Protein 3QVO (pdb70)

Radius of gyration: 16.12 Å; Cα contacts (8 Å, |Δi|>4): 373; chains: 1; bounding box: 49×33×38 Å

Structure (mmCIF, N/CA/C/O backbone):
data_3QVO
#
_entry.id   3QVO
#
_cell.length_a   73.524
_cell.length_b   73.524
_cell.length_c   130.246
_cell.angle_alpha   90.00
_cell.angle_beta   90.00
_cell.angle_gamma   90.00
#
_symmetry.space_group_name_H-M   'P 41 2 2'
#
loop_
_entity.id
_entity.type
_entity.pdbx_description
1 polymer 'NmrA family protein'
2 non-polymer '5-MERCAPTO-2-NITRO-BENZOIC ACID'
3 water water
#
loop_
_atom_site.group_PDB
_atom_site.id
_atom_site.type_symbol
_atom_site.label_atom_id
_atom_site.label_alt_id
_atom_site.label_comp_id
_atom_site.label_asym_id
_atom_site.label_entity_id
_atom_site.label_seq_id
_atom_site.pdbx_PDB_ins_code
_atom_site.Cartn_x
_atom_site.Cartn_y
_atom_site.Cartn_z
_atom_site.occupancy
_atom_site.B_iso_or_equiv
_atom_site.auth_seq_id
_atom_site.auth_comp_id
_atom_site.auth_asym_id
_atom_site.auth_atom_id
_atom_site.pdbx_PDB_model_num
ATOM 1 N N . HIS A 1 22 ? -1.015 16.829 23.241 1.00 80.05 0 HIS A N 1
ATOM 2 C CA . HIS A 1 22 ? -1.047 15.538 22.565 1.00 77.71 0 HIS A CA 1
ATOM 3 C C . HIS A 1 22 ? 0.220 14.746 22.933 1.00 75.22 0 HIS A C 1
ATOM 4 O O . HIS A 1 22 ? 1.294 15.313 23.148 1.00 75.54 0 HIS A O 1
ATOM 14 N N . LYS A 1 24 ? 3.167 12.735 21.401 1.00 63.47 2 LYS A N 1
ATOM 15 C CA . LYS A 1 24 ? 3.922 12.920 20.221 1.00 61.23 2 LYS A CA 1
ATOM 16 C C . LYS A 1 24 ? 4.324 11.523 19.757 1.00 58.62 2 LYS A C 1
ATOM 17 O O . LYS A 1 24 ? 5.021 10.811 20.504 1.00 58.12 2 LYS A O 1
ATOM 23 N N . ASN A 1 25 ? 3.875 11.129 18.550 1.00 55.36 3 ASN A N 1
ATOM 24 C CA . ASN A 1 25 ? 4.063 9.776 18.037 1.00 53.63 3 ASN A CA 1
ATOM 25 C C . ASN A 1 25 ? 5.242 9.737 17.084 1.00 52.33 3 ASN A C 1
ATOM 26 O O . ASN A 1 25 ? 5.176 10.319 16.010 1.00 52.19 3 ASN A O 1
ATOM 31 N N . VAL A 1 26 ? 6.313 9.057 17.474 1.00 51.64 4 VAL A N 1
ATOM 32 C CA . VAL A 1 26 ? 7.516 8.987 16.697 1.00 50.71 4 VAL A CA 1
ATOM 33 C C . VAL A 1 26 ? 7.698 7.567 16.170 1.00 51.52 4 VAL A C 1
ATOM 34 O O . VAL A 1 26 ? 7.608 6.608 16.951 1.00 52.79 4 VAL A O 1
ATOM 38 N N . LEU A 1 27 ? 7.886 7.428 14.846 1.00 50.29 5 LEU A N 1
ATOM 39 C CA . LEU A 1 27 ? 8.147 6.123 14.233 1.00 50.63 5 LEU A CA 1
ATOM 40 C C . LEU A 1 27 ? 9.613 6.020 13.879 1.00 51.45 5 LEU A C 1
ATOM 41 O O . LEU A 1 27 ? 10.126 6.872 13.162 1.00 52.56 5 LEU A O 1
ATOM 46 N N . ILE A 1 28 ? 10.287 5.002 14.413 1.00 51.81 6 ILE A N 1
ATOM 47 C CA . ILE A 1 28 ? 11.687 4.800 14.180 1.00 51.53 6 ILE A CA 1
ATOM 48 C C . ILE A 1 28 ? 11.800 3.625 13.219 1.00 52.73 6 ILE A C 1
ATOM 49 O O . ILE A 1 28 ? 11.506 2.471 13.589 1.00 52.88 6 ILE A O 1
ATOM 54 N N . LEU A 1 29 ? 12.194 3.919 11.970 1.00 52.24 7 LEU A 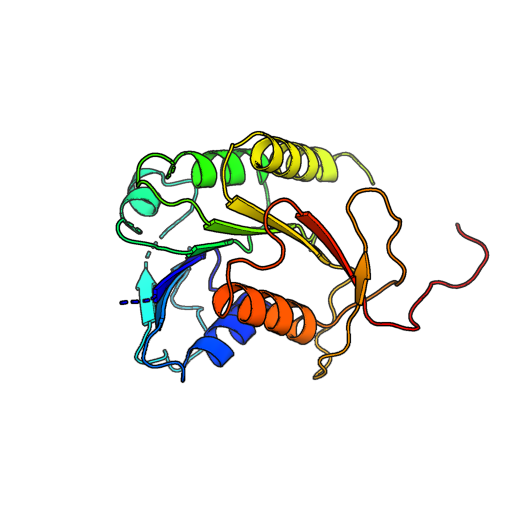N 1
ATOM 55 C CA . LEU A 1 29 ? 12.397 2.878 10.967 1.00 53.10 7 LEU A CA 1
ATOM 56 C C . LEU A 1 29 ? 13.821 2.412 10.999 1.00 54.53 7 LEU A C 1
ATOM 57 O O . LEU A 1 29 ? 14.700 3.222 10.985 1.00 56.32 7 LEU A O 1
ATOM 62 N N . GLY A 1 30 ? 14.068 1.116 11.050 1.00 56.36 8 GLY A N 1
ATOM 63 C CA . GLY A 1 30 ? 15.453 0.615 11.234 1.00 58.04 8 GLY A CA 1
ATOM 64 C C . GLY A 1 30 ? 15.861 0.685 12.699 1.00 59.46 8 GLY A C 1
ATOM 65 O O . GLY A 1 30 ? 16.981 1.076 13.055 1.00 60.51 8 GLY A O 1
ATOM 66 N N . ALA A 1 31 ? 14.943 0.302 13.573 1.00 59.52 9 ALA A N 1
ATOM 67 C CA . ALA A 1 31 ? 15.106 0.594 15.007 1.00 60.06 9 ALA A CA 1
ATOM 68 C C . ALA A 1 31 ? 16.184 -0.268 15.643 1.00 62.11 9 ALA A C 1
ATOM 69 O O . ALA A 1 31 ? 16.607 0.019 16.728 1.00 63.83 9 ALA A O 1
ATOM 71 N N . GLY A 1 32 ? 16.636 -1.326 14.982 1.00 63.87 10 GLY A N 1
ATOM 72 C CA . GLY A 1 32 ? 17.803 -2.082 15.490 1.00 65.83 10 GLY A CA 1
ATOM 73 C C . GLY A 1 32 ? 19.170 -1.486 15.162 1.00 65.92 10 GLY A C 1
ATOM 74 O O . GLY A 1 32 ? 20.185 -2.053 15.482 1.00 66.91 10 GLY A O 1
ATOM 75 N N . GLY A 1 33 ? 19.191 -0.340 14.505 1.00 64.69 11 GLY A N 1
ATOM 76 C CA . GLY A 1 33 ? 20.446 0.329 14.168 1.00 65.59 11 GLY A CA 1
ATOM 77 C C . GLY A 1 33 ? 21.127 0.980 15.359 1.00 66.57 11 GLY A C 1
ATOM 78 O O . GLY A 1 33 ? 20.488 1.336 16.354 1.00 65.54 11 GLY A O 1
ATOM 79 N N . GLN A 1 34 ? 22.432 1.180 15.230 1.00 68.19 12 GLN A N 1
ATOM 80 C CA . GLN A 1 34 ? 23.251 1.635 16.335 1.00 69.48 12 GLN A CA 1
ATOM 81 C C . GLN A 1 34 ? 23.036 3.102 16.704 1.00 66.92 12 GLN A C 1
ATOM 82 O O . GLN A 1 34 ? 23.158 3.454 17.877 1.00 68.73 12 GLN A O 1
ATOM 88 N N . ILE A 1 35 ? 22.769 3.974 15.744 1.00 63.46 13 ILE A N 1
ATOM 89 C CA . ILE A 1 35 ? 22.348 5.333 16.095 1.00 61.88 13 ILE A CA 1
ATOM 90 C C . ILE A 1 35 ? 20.953 5.294 16.706 1.00 60.64 13 ILE A C 1
ATOM 91 O O . ILE A 1 35 ? 20.664 6.003 17.703 1.00 61.64 13 ILE A O 1
ATOM 96 N N . ALA A 1 36 ? 20.103 4.452 16.145 1.00 58.49 14 ALA A N 1
ATOM 97 C CA . ALA A 1 36 ? 18.748 4.317 16.630 1.00 58.06 14 ALA A CA 1
ATOM 98 C C . ALA A 1 36 ? 18.700 3.998 18.152 1.00 59.80 14 ALA A C 1
ATOM 99 O O . ALA A 1 36 ? 17.845 4.530 18.861 1.00 59.13 14 ALA A O 1
ATOM 101 N N . ARG A 1 37 ? 19.628 3.166 18.637 1.00 62.41 15 ARG A N 1
ATOM 102 C CA . ARG A 1 37 ? 19.617 2.677 20.014 1.00 64.68 15 ARG A CA 1
ATOM 103 C C . ARG A 1 37 ? 19.801 3.780 21.036 1.00 65.66 15 ARG A C 1
ATOM 104 O O . ARG A 1 37 ? 19.226 3.727 22.130 1.00 66.30 15 ARG A O 1
ATOM 106 N N . HIS A 1 38 ? 20.594 4.779 20.667 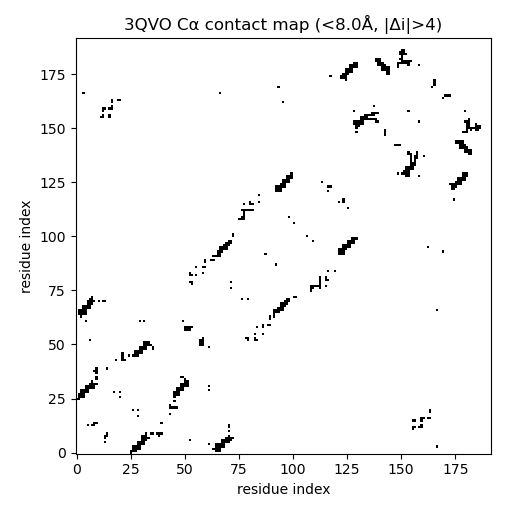1.00 65.36 16 HIS A N 1
ATOM 107 C CA . HIS A 1 38 ? 20.823 5.932 21.510 1.00 65.55 16 HIS A CA 1
ATOM 108 C C . HIS A 1 38 ? 19.563 6.804 21.487 1.00 62.70 16 HIS A C 1
ATOM 109 O O . HIS A 1 38 ? 19.165 7.335 22.502 1.00 64.65 16 HIS A O 1
ATOM 116 N N . VAL A 1 39 ? 18.948 6.962 20.335 1.00 59.48 17 VAL A N 1
ATOM 117 C CA . VAL A 1 39 ? 17.753 7.781 20.237 1.00 58.21 17 VAL A CA 1
ATOM 118 C C . VAL A 1 39 ? 16.655 7.164 21.082 1.00 58.82 17 VAL A C 1
ATOM 119 O O . VAL A 1 39 ? 16.008 7.852 21.890 1.00 58.94 17 VAL A O 1
ATOM 123 N N . ILE A 1 40 ? 16.489 5.856 20.929 1.00 58.79 18 ILE A N 1
ATOM 124 C CA . ILE A 1 40 ? 15.449 5.132 21.661 1.00 59.82 18 ILE A CA 1
ATOM 125 C C . ILE A 1 40 ? 15.623 5.352 23.161 1.00 63.11 18 ILE A C 1
ATOM 126 O O . ILE A 1 40 ? 14.661 5.597 23.877 1.00 63.56 18 ILE A O 1
ATOM 131 N N . ASN A 1 41 ? 16.866 5.261 23.619 1.00 66.06 19 ASN A N 1
ATOM 132 C CA . ASN A 1 41 ? 17.242 5.482 25.001 1.00 69.13 19 ASN A CA 1
ATOM 133 C C . ASN A 1 41 ? 16.987 6.888 25.527 1.00 69.22 19 ASN A C 1
ATOM 134 O O . ASN A 1 41 ? 16.591 7.082 26.682 1.00 71.58 19 ASN A O 1
ATOM 139 N N . GLN A 1 42 ? 17.296 7.886 24.723 1.00 67.54 20 GLN A N 1
ATOM 140 C CA . GLN A 1 42 ? 16.969 9.237 25.112 1.00 68.28 20 GLN A CA 1
ATOM 141 C C . GLN A 1 42 ? 15.470 9.462 25.091 1.00 66.81 20 GLN A C 1
ATOM 142 O O . GLN A 1 42 ? 14.965 10.275 25.858 1.00 69.62 20 GLN A O 1
ATOM 148 N N . LEU A 1 43 ? 14.748 8.756 24.223 1.00 63.93 21 LEU A N 1
ATOM 149 C CA . LEU A 1 43 ? 13.297 8.901 24.186 1.00 62.87 21 LEU A CA 1
ATOM 150 C C . LEU A 1 43 ? 12.591 8.148 25.332 1.00 65.17 21 LEU A C 1
ATOM 151 O O . LEU A 1 43 ? 11.416 8.388 25.614 1.00 64.71 21 LEU A O 1
ATOM 156 N N . ALA A 1 44 ? 13.311 7.265 26.015 1.00 67.95 22 ALA A N 1
ATOM 157 C CA . ALA A 1 44 ? 12.672 6.305 26.930 1.00 70.50 22 ALA A CA 1
ATOM 158 C C . ALA A 1 44 ? 12.058 6.947 28.181 1.00 74.03 22 ALA A C 1
ATOM 159 O O . ALA A 1 44 ? 11.142 6.399 28.794 1.00 74.30 22 ALA A O 1
ATOM 161 N N . ASP A 1 45 ? 12.575 8.089 28.588 1.00 77.08 23 ASP A N 1
ATOM 162 C CA . ASP A 1 45 ? 12.054 8.707 29.795 1.00 81.22 23 ASP A CA 1
ATOM 163 C C . ASP A 1 45 ? 11.197 9.931 29.462 1.00 80.79 23 ASP A C 1
ATOM 164 O O . ASP A 1 45 ? 10.793 10.635 30.362 1.00 84.67 23 ASP A O 1
ATOM 169 N N . LYS A 1 46 ? 10.909 10.170 28.183 1.00 78.28 24 LYS A N 1
ATOM 170 C CA . LYS A 1 46 ? 9.984 11.223 27.788 1.00 77.60 24 LYS A CA 1
ATOM 171 C C . LYS A 1 46 ? 8.595 10.568 27.813 1.00 75.71 24 LYS A C 1
ATOM 172 O O . LYS A 1 46 ? 8.254 9.825 26.931 1.00 73.08 24 LYS A O 1
ATOM 178 N N . GLN A 1 47 ? 7.800 10.849 28.834 1.00 77.19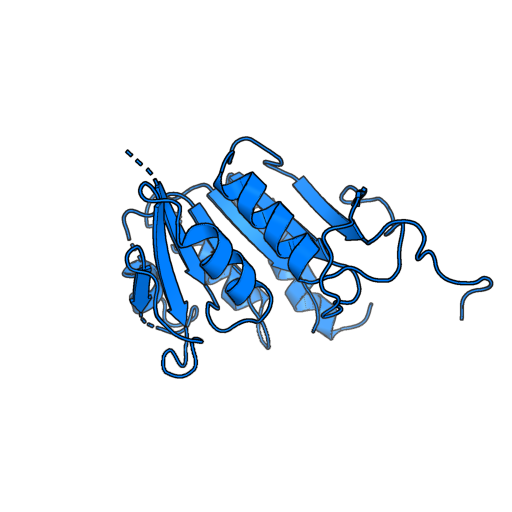 25 GLN A N 1
ATOM 179 C CA . GLN A 1 47 ? 6.520 10.140 29.065 1.00 77.08 25 GLN A CA 1
ATOM 180 C C . GLN A 1 47 ? 5.378 10.675 28.154 1.00 75.03 25 GLN A C 1
ATOM 181 O O . GLN A 1 47 ? 4.289 10.105 28.103 1.00 75.17 25 GLN A O 1
ATOM 187 N N . THR A 1 48 ? 5.629 11.738 27.398 1.00 73.20 26 THR A N 1
ATOM 188 C CA . THR A 1 48 ? 4.653 12.243 26.420 1.00 70.94 26 THR A CA 1
ATOM 189 C C . THR A 1 48 ? 5.015 11.927 24.935 1.00 67.06 26 THR A C 1
ATOM 190 O O . THR A 1 48 ? 4.405 12.433 24.005 1.00 66.58 26 THR A O 1
ATOM 194 N N . ILE A 1 49 ? 6.036 11.107 24.733 1.00 64.13 27 ILE A N 1
ATOM 195 C CA . ILE A 1 49 ? 6.333 10.537 23.449 1.00 60.33 27 ILE A CA 1
ATOM 196 C C . ILE A 1 49 ? 5.865 9.096 23.465 1.00 58.70 27 ILE A C 1
ATOM 197 O O . ILE A 1 49 ? 6.027 8.397 24.460 1.00 59.82 27 ILE A O 1
ATOM 202 N N . LYS A 1 50 ? 5.313 8.644 22.370 1.00 56.47 28 LYS A N 1
ATOM 203 C CA . LYS A 1 50 ? 5.160 7.222 22.157 1.00 56.91 28 LYS A CA 1
ATOM 204 C C . LYS A 1 50 ? 6.050 6.873 20.972 1.00 55.43 28 LYS A C 1
ATOM 205 O O . LYS A 1 50 ? 5.861 7.440 19.881 1.00 54.74 28 LYS A O 1
ATOM 211 N N . GLN A 1 51 ? 7.002 5.955 21.161 1.00 54.46 29 GLN A N 1
ATOM 212 C CA . GLN A 1 51 ? 7.915 5.609 20.052 1.00 52.84 29 GLN A CA 1
ATOM 213 C C . GLN A 1 51 ? 7.614 4.229 19.504 1.00 52.01 29 GLN A C 1
ATOM 214 O O . GLN A 1 51 ? 7.534 3.267 20.240 1.00 53.03 29 GLN A O 1
ATOM 220 N N . THR A 1 52 ? 7.390 4.153 18.205 1.00 50.83 30 THR A N 1
ATOM 221 C CA . THR A 1 52 ? 7.105 2.906 17.558 1.00 50.51 30 THR A CA 1
ATOM 222 C C . THR A 1 52 ? 8.377 2.461 16.884 1.00 50.78 30 THR A C 1
ATOM 223 O O . THR A 1 52 ? 8.943 3.195 16.095 1.00 50.78 30 THR A O 1
ATOM 227 N N . LEU A 1 53 ? 8.824 1.255 17.201 1.00 52.44 31 LEU A N 1
ATOM 228 C CA . LEU A 1 53 ? 10.139 0.775 16.796 1.00 52.58 31 LEU A CA 1
ATOM 229 C C . LEU A 1 53 ? 9.932 -0.333 15.780 1.00 53.24 31 LEU A C 1
ATOM 230 O O . LEU A 1 53 ? 9.547 -1.456 16.118 1.00 53.97 31 LEU A O 1
ATOM 235 N N . PHE A 1 54 ? 10.184 0.013 14.521 1.00 52.46 32 PHE A N 1
ATOM 236 C CA . PHE A 1 54 ? 9.919 -0.824 13.378 1.00 52.30 32 PHE A CA 1
ATOM 237 C C . PHE A 1 54 ? 11.240 -1.423 12.934 1.00 53.52 32 PHE A C 1
ATOM 238 O O . PHE A 1 54 ? 12.145 -0.692 12.570 1.00 52.12 32 PHE A O 1
ATOM 246 N N . ALA A 1 55 ? 11.333 -2.756 12.969 1.00 54.60 33 ALA A N 1
ATOM 247 C CA . ALA A 1 55 ? 12.519 -3.435 12.552 1.00 57.15 33 ALA A CA 1
ATOM 248 C C . ALA A 1 55 ? 12.246 -4.817 11.969 1.00 59.50 33 ALA A C 1
ATOM 249 O O . ALA A 1 55 ? 11.280 -5.483 12.312 1.00 58.88 33 ALA A O 1
ATOM 251 N N . ARG A 1 56 ? 13.173 -5.240 11.122 1.00 62.23 34 ARG A N 1
ATOM 252 C CA . ARG A 1 56 ? 13.113 -6.475 10.414 1.00 65.68 34 ARG A CA 1
ATOM 253 C C . ARG A 1 56 ? 13.225 -7.618 11.382 1.00 68.19 34 ARG A C 1
ATOM 254 O O . ARG A 1 56 ? 12.471 -8.585 11.310 1.00 68.38 34 ARG A O 1
ATOM 262 N N . GLN A 1 57 ? 14.212 -7.517 12.271 1.00 69.73 35 GLN A N 1
ATOM 263 C CA . GLN A 1 57 ? 14.431 -8.531 13.278 1.00 73.56 35 GLN A CA 1
ATOM 264 C C . GLN A 1 57 ? 14.356 -7.842 14.635 1.00 73.31 35 GLN A C 1
ATOM 265 O O . GLN A 1 57 ? 15.358 -7.324 15.142 1.00 73.50 35 GLN A O 1
ATOM 271 N N . PRO A 1 58 ? 13.139 -7.784 15.200 1.00 73.25 36 PRO A N 1
ATOM 272 C CA . PRO A 1 58 ? 12.938 -7.041 16.436 1.00 72.63 36 PRO A CA 1
ATOM 273 C C . PRO A 1 58 ? 13.520 -7.723 17.625 1.00 75.41 36 PRO A C 1
ATOM 274 O O . PRO A 1 58 ? 13.844 -7.056 18.574 1.00 75.02 36 PRO A O 1
ATOM 278 N N . ALA A 1 59 ? 13.678 -9.039 17.566 1.00 79.75 37 ALA A N 1
ATOM 279 C CA . ALA A 1 59 ? 14.287 -9.776 18.667 1.00 83.74 37 ALA A CA 1
ATOM 280 C C . ALA A 1 59 ? 15.762 -9.434 18.853 1.00 86.10 37 ALA A C 1
ATOM 281 O O . ALA A 1 59 ? 16.395 -9.949 19.759 1.00 88.87 37 ALA A O 1
ATOM 283 N N . LYS A 1 60 ? 16.299 -8.568 18.006 1.00 86.04 38 LYS A N 1
ATOM 284 C CA . LYS A 1 60 ? 17.638 -8.038 18.177 1.00 88.93 38 LYS A CA 1
ATOM 285 C C . LYS A 1 60 ? 17.552 -6.532 18.390 1.00 87.36 38 LYS A C 1
ATOM 286 O O . LYS A 1 60 ? 18.472 -5.800 18.043 1.00 87.81 38 LYS A O 1
ATOM 292 N N . ILE A 1 61 ? 16.433 -6.065 18.943 1.00 86.56 39 ILE A N 1
ATOM 293 C CA . ILE A 1 61 ? 16.385 -4.736 19.558 1.00 85.20 39 ILE A CA 1
ATOM 294 C C . ILE A 1 61 ? 16.845 -4.877 21.015 1.00 88.96 39 ILE A C 1
ATOM 295 O O . ILE A 1 61 ? 16.231 -5.634 21.799 1.00 89.84 39 ILE A O 1
ATOM 300 N N . HIS A 1 62 ? 17.929 -4.149 21.339 1.00 91.18 40 HIS A N 1
ATOM 301 C CA . HIS A 1 62 ? 18.558 -4.123 22.689 1.00 95.06 40 HIS A CA 1
ATOM 302 C C . HIS A 1 62 ? 17.540 -3.830 23.772 1.00 94.67 40 HIS A C 1
ATOM 303 O O . HIS A 1 62 ? 16.698 -2.952 23.609 1.00 92.38 40 HIS A O 1
ATOM 310 N N . LYS A 1 63 ? 17.693 -4.519 24.894 1.00 97.68 41 LYS A N 1
ATOM 311 C CA . LYS A 1 63 ? 16.765 -4.455 26.025 1.00 98.51 41 LYS A CA 1
ATOM 312 C C . LYS A 1 63 ? 17.151 -3.382 27.118 1.00 98.44 41 LYS A C 1
ATOM 313 O O . LYS A 1 63 ? 18.116 -2.602 26.917 1.00 97.56 41 LYS A O 1
ATOM 319 N N . PRO A 1 64 ? 16.324 -3.271 28.211 1.00 97.92 42 PRO A N 1
ATOM 320 C CA . PRO A 1 64 ? 14.890 -3.644 28.191 1.00 95.60 42 PRO A CA 1
ATOM 321 C C . PRO A 1 64 ? 14.154 -2.654 27.315 1.00 90.54 42 PRO A C 1
ATOM 322 O O . PRO A 1 64 ? 14.742 -1.693 26.772 1.00 89.04 42 PRO A O 1
ATOM 326 N N . TYR A 1 65 ? 12.880 -2.916 27.128 1.00 87.03 43 TYR A N 1
ATOM 327 C CA . TYR A 1 65 ? 12.157 -2.221 26.102 1.00 81.79 43 TYR A CA 1
ATOM 328 C C . TYR A 1 65 ? 11.466 -1.123 26.852 1.00 78.62 43 TYR A C 1
ATOM 329 O O . TYR A 1 65 ? 10.714 -1.409 27.773 1.00 80.37 43 TYR A O 1
ATOM 338 N N . PRO A 1 66 ? 11.715 0.126 26.476 1.00 73.29 44 PRO A N 1
ATOM 339 C CA . PRO A 1 66 ? 11.076 1.226 27.174 1.00 71.54 44 PRO A CA 1
ATOM 340 C C . PRO A 1 66 ? 9.570 1.112 27.207 1.00 69.69 44 PRO A C 1
ATOM 341 O O . PRO A 1 66 ? 8.976 0.566 26.289 1.00 67.21 44 PRO A O 1
ATOM 345 N N . THR A 1 67 ? 8.957 1.668 28.250 1.00 70.27 45 THR A N 1
ATOM 346 C CA . THR A 1 67 ? 7.522 1.496 28.465 1.00 69.46 45 THR A CA 1
ATOM 347 C C . THR A 1 67 ? 6.717 2.322 27.497 1.00 66.32 45 THR A C 1
ATOM 348 O O . THR A 1 67 ? 5.557 2.019 27.243 1.00 66.38 45 THR A O 1
ATOM 352 N N . ASN A 1 68 ? 7.336 3.351 26.916 1.00 64.28 46 ASN A N 1
ATOM 353 C CA . ASN A 1 68 ? 6.678 4.173 25.925 1.00 61.35 46 ASN A CA 1
ATOM 354 C C . ASN A 1 68 ? 6.909 3.668 24.469 1.00 59.35 46 ASN A C 1
ATOM 355 O O . ASN A 1 68 ? 6.722 4.429 23.525 1.00 56.91 46 ASN A O 1
ATOM 360 N N . SER A 1 69 ? 7.240 2.383 24.293 1.00 60.14 47 SER A N 1
ATOM 361 C CA . SER A 1 69 ? 7.570 1.838 22.962 1.00 58.57 47 SER A CA 1
ATOM 362 C C . SER A 1 69 ? 6.594 0.806 22.513 1.00 58.93 47 SER A C 1
ATOM 363 O O . SER A 1 69 ? 5.926 0.172 23.303 1.00 59.79 47 SER A O 1
ATOM 366 N N . GLN A 1 70 ? 6.493 0.687 21.190 1.00 57.81 48 GLN A N 1
ATOM 367 C CA . GLN A 1 70 ? 5.767 -0.371 20.576 1.00 57.81 48 GLN A CA 1
ATOM 368 C C . GLN A 1 70 ? 6.733 -0.915 19.535 1.00 56.91 48 GLN A C 1
ATOM 369 O O . GLN A 1 70 ? 7.317 -0.158 18.749 1.00 55.85 48 GLN A O 1
ATOM 375 N N . ILE A 1 71 ? 6.914 -2.220 19.559 1.00 57.13 49 ILE A N 1
ATOM 376 C CA . ILE A 1 71 ? 7.875 -2.861 18.698 1.00 56.91 49 ILE A CA 1
ATOM 377 C C . ILE A 1 71 ? 7.137 -3.674 17.666 1.00 55.46 49 ILE A C 1
ATOM 378 O O . ILE A 1 71 ? 6.396 -4.611 17.993 1.00 55.66 49 ILE A O 1
ATOM 383 N N . ILE A 1 72 ? 7.329 -3.248 16.433 1.00 53.50 50 ILE A N 1
ATOM 384 C CA . ILE A 1 72 ? 6.683 -3.801 15.261 1.00 53.44 50 ILE A CA 1
ATOM 385 C C . ILE A 1 72 ? 7.683 -4.470 14.302 1.00 54.41 50 ILE A C 1
ATOM 386 O O . ILE A 1 72 ? 8.731 -3.891 13.959 1.00 52.80 50 ILE A O 1
ATOM 399 N N . GLY A 1 74 ? 8.701 -5.494 10.816 1.00 58.59 52 GLY A N 1
ATOM 400 C CA . GLY A 1 74 ? 8.451 -5.122 9.432 1.00 58.77 52 GLY A CA 1
ATOM 401 C C . GLY A 1 74 ? 9.647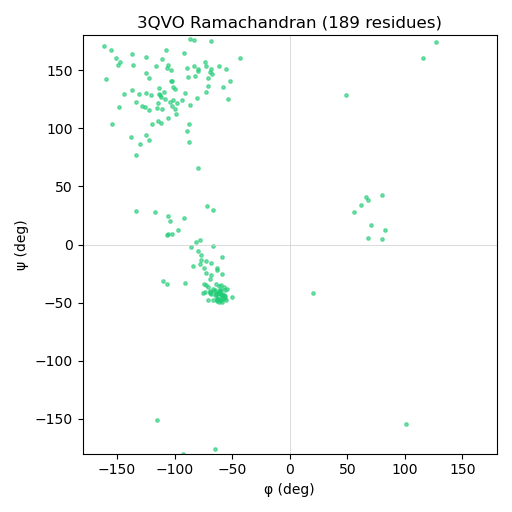 -4.576 8.647 1.00 59.03 52 GLY A C 1
ATOM 402 O O . GLY A 1 74 ? 10.630 -4.069 9.181 1.00 58.17 52 GLY A O 1
ATOM 403 N N . ASP A 1 75 ? 9.472 -4.639 7.345 1.00 59.98 53 ASP A N 1
ATOM 404 C CA . ASP A 1 75 ? 10.450 -4.270 6.362 1.00 60.73 53 ASP A CA 1
ATOM 405 C C . ASP A 1 75 ? 9.853 -3.053 5.694 1.00 58.45 53 ASP A C 1
ATOM 406 O O . ASP A 1 75 ? 8.670 -3.085 5.365 1.00 57.72 53 ASP A O 1
ATOM 411 N N . VAL A 1 76 ? 10.628 -1.988 5.480 1.00 57.30 54 VAL A N 1
ATOM 412 C CA . VAL A 1 76 ? 10.077 -0.803 4.778 1.00 56.54 54 VAL A CA 1
ATOM 413 C C . VAL A 1 76 ? 9.634 -1.064 3.327 1.00 57.10 54 VAL A C 1
ATOM 414 O O . VAL A 1 76 ? 8.791 -0.345 2.806 1.00 56.00 54 VAL A O 1
ATOM 418 N N . LEU A 1 77 ? 10.125 -2.116 2.697 1.00 57.65 55 LEU A N 1
ATOM 419 C CA . LEU A 1 77 ? 9.601 -2.449 1.373 1.00 59.80 55 LEU A CA 1
ATOM 420 C C . LEU A 1 77 ? 8.348 -3.309 1.457 1.00 60.00 55 LEU A C 1
ATOM 421 O O . LEU A 1 77 ? 7.783 -3.664 0.422 1.00 61.72 55 LEU A O 1
ATOM 426 N N . ASN A 1 78 ? 7.920 -3.670 2.659 1.00 58.66 56 ASN A N 1
ATOM 427 C CA . ASN A 1 78 ? 6.589 -4.272 2.789 1.00 58.32 56 ASN A CA 1
ATOM 428 C C . ASN A 1 78 ? 5.684 -3.086 3.001 1.00 55.68 56 ASN A C 1
ATOM 429 O O . ASN A 1 78 ? 5.553 -2.604 4.123 1.00 53.11 56 ASN A O 1
ATOM 434 N N . HIS A 1 79 ? 5.062 -2.634 1.939 1.00 55.36 57 HIS A N 1
ATOM 435 C CA . HIS A 1 79 ? 4.306 -1.391 1.952 1.00 55.55 57 HIS A CA 1
ATOM 436 C C . HIS A 1 79 ? 3.105 -1.490 2.863 1.00 54.70 57 HIS A C 1
ATOM 437 O O . HIS A 1 79 ? 2.757 -0.531 3.507 1.00 53.67 57 HIS A O 1
ATOM 444 N N . ALA A 1 80 ? 2.430 -2.627 2.858 1.00 55.21 58 ALA A N 1
ATOM 445 C CA . ALA A 1 80 ? 1.311 -2.826 3.770 1.00 55.57 58 ALA A CA 1
ATOM 446 C C . ALA A 1 80 ? 1.759 -2.699 5.254 1.00 55.01 58 ALA A C 1
ATOM 447 O O . ALA A 1 80 ? 1.110 -2.034 6.039 1.00 54.75 58 ALA A O 1
ATOM 449 N N . ALA A 1 81 ? 2.900 -3.281 5.623 1.00 55.08 59 ALA A N 1
ATOM 450 C CA . ALA A 1 81 ? 3.301 -3.269 7.004 1.00 53.60 59 ALA A CA 1
ATOM 451 C C . ALA A 1 81 ? 3.657 -1.845 7.394 1.00 53.30 59 ALA A C 1
ATOM 452 O O . ALA A 1 81 ? 3.348 -1.387 8.500 1.00 53.21 59 ALA A O 1
ATOM 454 N N . LEU A 1 82 ? 4.361 -1.168 6.500 1.00 53.45 60 LEU A N 1
ATOM 455 C CA . LEU A 1 82 ? 4.816 0.177 6.727 1.00 52.55 60 LEU A CA 1
ATOM 456 C C . LEU A 1 82 ? 3.643 1.130 6.877 1.00 52.11 60 LEU A C 1
ATOM 457 O O . LEU A 1 82 ? 3.597 1.866 7.831 1.00 52.38 60 LEU A O 1
ATOM 462 N N . LYS A 1 83 ? 2.646 1.055 6.011 1.00 53.93 61 LYS A N 1
ATOM 463 C CA . LYS A 1 83 ? 1.422 1.865 6.188 1.00 54.31 61 LYS A CA 1
ATOM 464 C C . LYS A 1 83 ? 0.770 1.592 7.536 1.00 55.11 61 LYS A C 1
ATOM 465 O O . LYS A 1 83 ? 0.375 2.521 8.244 1.00 54.84 61 LYS A O 1
ATOM 467 N N . GLN A 1 84 ? 0.667 0.335 7.943 1.00 57.10 62 GLN A N 1
ATOM 468 C CA . GLN A 1 84 ? 0.034 0.078 9.273 1.00 57.72 62 GLN A CA 1
ATOM 469 C C . GLN A 1 84 ? 0.743 0.812 10.382 1.00 56.41 62 GLN A C 1
ATOM 470 O O . GLN A 1 84 ? 0.104 1.358 11.293 1.00 56.78 62 GLN A O 1
ATOM 476 N N . ALA A 1 85 ? 2.073 0.773 10.324 1.00 54.23 63 ALA A N 1
ATOM 477 C CA . ALA A 1 85 ? 2.907 1.353 11.357 1.00 52.64 63 ALA A CA 1
ATOM 478 C C . ALA A 1 85 ? 2.873 2.881 11.307 1.00 52.30 63 ALA A C 1
ATOM 479 O O . ALA A 1 85 ? 3.122 3.567 12.316 1.00 53.34 63 ALA A O 1
ATOM 489 N N . GLN A 1 87 ? 0.331 4.760 10.450 1.00 52.48 65 GLN A N 1
ATOM 490 C CA . GLN A 1 87 ? -0.952 5.405 10.819 1.00 55.18 65 GLN A CA 1
ATOM 491 C C . GLN A 1 87 ? -0.885 6.164 12.143 1.00 54.79 65 GLN A C 1
ATOM 492 O O . GLN A 1 87 ? -0.431 5.601 13.122 1.00 55.32 65 GLN A O 1
ATOM 498 N N . GLY A 1 88 ? -1.314 7.434 12.166 1.00 53.60 66 GLY A N 1
ATOM 499 C CA . GLY A 1 88 ? -1.356 8.189 13.405 1.00 53.11 66 GLY A CA 1
ATOM 500 C C . GLY A 1 88 ? -0.036 8.792 13.879 1.00 53.37 66 GLY A C 1
ATOM 501 O O . GLY A 1 88 ? -0.007 9.370 14.956 1.00 54.01 66 GLY A O 1
ATOM 502 N N . GLN A 1 89 ? 1.046 8.675 13.097 1.00 51.26 67 GLN A N 1
ATOM 503 C CA . GLN A 1 89 ? 2.358 9.153 13.516 1.00 50.84 67 GLN A CA 1
ATOM 504 C C . GLN A 1 89 ? 2.539 10.635 13.255 1.00 51.62 67 GLN A C 1
ATOM 505 O O . GLN A 1 89 ? 1.961 11.183 12.350 1.00 53.08 67 GLN A O 1
ATOM 511 N N . ASP A 1 90 ? 3.390 11.265 14.030 1.00 52.68 68 ASP A N 1
ATOM 512 C CA . ASP A 1 90 ? 3.688 12.686 13.860 1.00 54.46 68 ASP A CA 1
ATOM 513 C C . ASP A 1 90 ? 5.066 12.903 13.249 1.00 53.94 68 ASP A C 1
ATOM 514 O O . ASP A 1 90 ? 5.258 13.859 12.540 1.00 54.69 68 ASP A O 1
ATOM 519 N N . ILE A 1 91 ? 6.026 12.045 13.557 1.00 53.18 69 ILE A N 1
ATOM 520 C CA . ILE A 1 91 ? 7.409 12.286 13.175 1.00 53.63 69 ILE A CA 1
ATOM 521 C C . ILE A 1 91 ? 8.016 10.956 12.839 1.00 52.33 69 ILE A C 1
ATOM 522 O O . ILE A 1 91 ? 7.872 10.006 13.596 1.00 51.72 69 ILE A O 1
ATOM 527 N N . VAL A 1 92 ? 8.650 10.891 11.669 1.00 52.42 70 VAL A N 1
ATOM 528 C CA . VAL A 1 92 ? 9.324 9.689 11.197 1.00 50.86 70 VAL A CA 1
ATOM 529 C C . VAL A 1 92 ? 10.798 9.942 11.250 1.00 52.15 70 VAL A C 1
ATOM 530 O O . VAL A 1 92 ? 11.277 10.977 10.784 1.00 51.18 70 VAL A O 1
ATOM 534 N N . TYR A 1 93 ? 11.494 8.979 11.840 1.00 53.86 71 TYR A N 1
ATOM 535 C CA . TYR A 1 93 ? 12.907 8.987 11.929 1.00 55.83 71 TYR A CA 1
ATOM 536 C C . TYR A 1 93 ? 13.381 7.710 11.268 1.00 56.81 71 TYR A C 1
ATOM 537 O O . TYR A 1 93 ? 13.069 6.615 11.719 1.00 58.16 71 TYR A O 1
ATOM 546 N N . ALA A 1 94 ? 14.108 7.883 10.164 1.00 56.95 72 ALA A N 1
ATOM 547 C CA . ALA A 1 94 ? 14.588 6.827 9.327 1.00 57.84 72 ALA A CA 1
ATOM 548 C C . ALA A 1 94 ? 16.103 6.793 9.416 1.00 60.70 72 ALA A C 1
ATOM 549 O O . ALA A 1 94 ? 16.778 7.813 9.221 1.00 58.78 72 ALA A O 1
ATOM 551 N N . ASN A 1 95 ? 16.593 5.585 9.685 1.00 64.16 73 ASN A N 1
ATOM 552 C CA . ASN A 1 95 ? 17.999 5.263 9.768 1.00 68.20 73 ASN A CA 1
ATOM 553 C C . ASN A 1 95 ? 18.086 3.973 8.945 1.00 70.15 73 ASN A C 1
ATOM 554 O O . ASN A 1 95 ? 18.116 2.865 9.532 1.00 71.90 73 ASN A O 1
ATOM 559 N N . LEU A 1 96 ? 18.059 4.122 7.603 1.00 69.69 74 LEU A N 1
ATOM 560 C CA . LEU A 1 96 ? 17.931 3.004 6.679 1.00 70.48 74 LEU A CA 1
ATOM 561 C C . LEU A 1 96 ? 19.229 2.603 6.029 1.00 72.72 74 LEU A C 1
ATOM 562 O O . LEU A 1 96 ? 20.017 3.455 5.583 1.00 73.28 74 LEU A O 1
ATOM 567 N N . THR A 1 97 ? 19.413 1.296 5.893 1.00 73.94 75 THR A N 1
ATOM 568 C CA . THR A 1 97 ? 20.628 0.803 5.320 1.00 76.88 75 THR A CA 1
ATOM 569 C C . THR A 1 97 ? 20.393 -0.099 4.132 1.00 77.39 75 THR A C 1
ATOM 570 O O . THR A 1 97 ? 19.302 -0.664 3.922 1.00 76.26 75 THR A O 1
ATOM 574 N N . GLY A 1 98 ? 21.471 -0.230 3.368 1.00 78.57 76 GLY A N 1
ATOM 575 C CA . GLY A 1 98 ? 21.675 -1.399 2.534 1.00 79.93 76 GLY A CA 1
ATOM 576 C C . GLY A 1 98 ? 21.337 -1.121 1.099 1.00 79.10 76 GLY A C 1
ATOM 577 O O . GLY A 1 98 ? 21.399 0.034 0.638 1.00 76.99 76 GLY A O 1
ATOM 578 N N . GLU A 1 99 ? 20.978 -2.188 0.390 1.00 79.60 77 GLU A N 1
ATOM 579 C CA . GLU A 1 99 ? 20.614 -2.054 -0.995 1.00 79.68 77 GLU A CA 1
ATOM 580 C C . GLU A 1 99 ? 19.270 -1.302 -1.181 1.00 75.08 77 GLU A C 1
ATOM 581 O O . GLU A 1 99 ? 18.342 -1.325 -0.312 1.00 71.44 77 GLU A O 1
ATOM 587 N N . ASP A 1 100 ? 19.227 -0.595 -2.304 1.00 73.00 78 ASP A N 1
ATOM 588 C CA . ASP A 1 100 ? 18.010 -0.037 -2.799 1.00 70.94 78 ASP A CA 1
ATOM 589 C C . ASP A 1 100 ? 17.502 1.060 -1.914 1.00 66.82 78 ASP A C 1
ATOM 590 O O . ASP A 1 100 ? 16.305 1.213 -1.719 1.00 63.26 78 ASP A O 1
ATOM 595 N N . LEU A 1 101 ? 18.426 1.855 -1.391 1.00 65.66 79 LEU A N 1
ATOM 596 C CA . LEU A 1 101 ? 18.020 2.897 -0.465 1.00 63.01 79 LEU A CA 1
ATOM 597 C C . LEU A 1 101 ? 17.011 3.865 -1.111 1.00 60.23 79 LEU A C 1
ATOM 598 O O . LEU A 1 101 ? 16.201 4.493 -0.406 1.00 58.77 79 LEU A O 1
ATOM 603 N N . ASP A 1 102 ? 17.071 3.956 -2.440 1.00 59.58 80 ASP A N 1
ATOM 604 C CA . ASP A 1 102 ? 16.220 4.837 -3.220 1.00 58.29 80 ASP A CA 1
ATOM 605 C C . ASP A 1 102 ? 14.777 4.328 -3.226 1.00 56.92 80 ASP A C 1
ATOM 606 O O . ASP A 1 102 ? 13.867 5.092 -2.994 1.00 54.75 80 ASP A O 1
ATOM 611 N N . ILE A 1 103 ? 14.612 3.035 -3.494 1.00 57.29 81 ILE A N 1
ATOM 612 C CA . ILE A 1 103 ? 13.348 2.357 -3.430 1.00 56.85 81 ILE A CA 1
ATOM 613 C C . ILE A 1 103 ? 12.776 2.460 -2.041 1.00 55.53 81 ILE A C 1
ATOM 614 O O . ILE A 1 103 ? 11.562 2.776 -1.868 1.00 52.87 81 ILE A O 1
ATOM 619 N N . GLN A 1 104 ? 13.641 2.284 -1.037 1.00 55.22 82 GLN A N 1
ATOM 620 C CA . GLN A 1 104 ? 13.219 2.440 0.355 1.00 53.62 82 GLN A CA 1
ATOM 621 C C . GLN A 1 104 ? 12.728 3.850 0.669 1.00 53.07 82 GLN A C 1
ATOM 622 O O . GLN A 1 104 ? 11.649 4.029 1.313 1.00 51.67 82 GLN A O 1
ATOM 628 N N . ALA A 1 105 ? 13.514 4.861 0.283 1.00 52.42 83 ALA A N 1
ATOM 629 C CA . ALA A 1 105 ? 13.066 6.249 0.536 1.00 51.13 83 ALA A CA 1
ATOM 630 C C . ALA A 1 105 ? 11.717 6.498 -0.151 1.00 51.47 83 ALA A C 1
ATOM 631 O O . ALA A 1 105 ? 10.865 7.102 0.424 1.00 50.51 83 ALA A O 1
ATOM 633 N N . ASN A 1 106 ? 11.555 6.076 -1.401 1.00 53.54 84 ASN A N 1
ATOM 634 C CA . ASN A 1 106 ? 10.298 6.282 -2.128 1.00 54.08 84 ASN A CA 1
ATOM 635 C C . ASN A 1 106 ? 9.129 5.658 -1.353 1.00 54.50 84 ASN A C 1
ATOM 636 O O . ASN A 1 106 ? 8.010 6.215 -1.291 1.00 56.17 84 ASN A O 1
ATOM 641 N N . SER A 1 107 ? 9.385 4.523 -0.725 1.00 53.98 85 SER A N 1
ATOM 642 C CA . SER A 1 107 ? 8.363 3.822 0.006 1.00 53.37 85 SER A CA 1
ATOM 643 C C . SER A 1 107 ? 7.992 4.590 1.282 1.00 51.38 85 SER A C 1
ATOM 644 O O . SER A 1 107 ? 6.810 4.663 1.647 1.00 50.58 85 SER A O 1
ATOM 647 N N . VAL A 1 108 ? 8.975 5.218 1.918 1.00 50.11 86 VAL A N 1
ATOM 648 C CA . VAL A 1 108 ? 8.700 5.958 3.096 1.00 48.59 86 VAL A CA 1
ATOM 649 C C . VAL A 1 108 ? 7.878 7.194 2.728 1.00 49.38 86 VAL A C 1
ATOM 650 O O . VAL A 1 108 ? 6.904 7.529 3.405 1.00 48.06 86 VAL A O 1
ATOM 654 N N . ILE A 1 109 ? 8.238 7.850 1.640 1.00 49.78 87 ILE A N 1
ATOM 655 C CA . ILE A 1 109 ? 7.571 9.103 1.272 1.00 49.83 87 ILE A CA 1
ATOM 656 C C . ILE A 1 109 ? 6.078 8.833 0.980 1.00 50.37 87 ILE A C 1
ATOM 657 O O . ILE A 1 109 ? 5.183 9.558 1.455 1.00 50.99 87 ILE A O 1
ATOM 662 N N . ALA A 1 110 ? 5.839 7.802 0.181 1.00 50.39 88 ALA A N 1
ATOM 663 C CA . ALA A 1 110 ? 4.517 7.341 -0.199 1.00 50.75 88 ALA A CA 1
ATOM 664 C C . ALA A 1 110 ? 3.661 7.008 1.024 1.00 50.72 88 ALA A C 1
ATOM 665 O O . ALA A 1 110 ? 2.523 7.391 1.085 1.00 51.20 88 ALA A O 1
ATOM 667 N N . ALA A 1 111 ? 4.212 6.283 1.981 1.00 50.77 8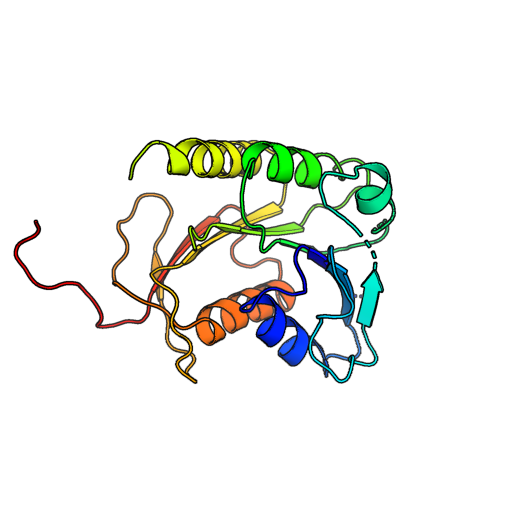9 ALA A N 1
ATOM 668 C CA . ALA A 1 111 ? 3.470 5.920 3.188 1.00 50.65 89 ALA A CA 1
ATOM 669 C C . ALA A 1 111 ? 3.170 7.184 4.027 1.00 49.81 89 ALA A C 1
ATOM 670 O O . ALA A 1 111 ? 2.056 7.377 4.522 1.00 50.77 89 ALA A O 1
ATOM 680 N N . LYS A 1 113 ? 2.756 10.146 2.862 1.00 52.83 91 LYS A N 1
ATOM 681 C CA . LYS A 1 113 ? 1.751 10.889 2.137 1.00 52.93 91 LYS A CA 1
ATOM 682 C C . LYS A 1 113 ? 0.393 10.241 2.250 1.00 53.85 91 LYS A C 1
ATOM 683 O O . LYS A 1 113 ? -0.598 10.935 2.475 1.00 53.67 91 LYS A O 1
ATOM 689 N N . ALA A 1 114 ? 0.355 8.908 2.159 1.00 52.65 92 ALA A N 1
ATOM 690 C CA . ALA A 1 114 ? -0.872 8.175 2.313 1.00 52.96 92 ALA A CA 1
ATOM 691 C C . ALA A 1 114 ? -1.454 8.407 3.703 1.00 52.69 92 ALA A C 1
ATOM 692 O O . ALA A 1 114 ? -2.665 8.467 3.848 1.00 51.24 92 ALA A O 1
ATOM 694 N N . CYS A 1 115 ? -0.611 8.451 4.725 1.00 51.33 93 CYS A N 1
ATOM 695 C CA . CYS A 1 115 ? -1.117 8.549 6.100 1.00 51.91 93 CYS A CA 1
ATOM 696 C C . CYS A 1 115 ? -1.135 9.988 6.662 1.00 54.06 93 CYS A C 1
ATOM 697 O O . CYS A 1 115 ? -1.358 10.182 7.849 1.00 55.90 93 CYS A O 1
ATOM 700 N N . ASP A 1 116 ? -0.948 10.986 5.815 1.00 55.51 94 ASP A N 1
ATOM 701 C CA . ASP A 1 116 ? -1.020 12.367 6.224 1.00 58.89 94 ASP A CA 1
ATOM 702 C C . ASP A 1 116 ? 0.029 12.738 7.275 1.00 59.12 94 ASP A C 1
ATOM 703 O O . ASP A 1 116 ? -0.218 13.563 8.103 1.00 61.66 94 ASP A O 1
ATOM 708 N N . VAL A 1 117 ? 1.214 12.140 7.199 1.00 57.54 95 VAL A N 1
ATOM 709 C CA . VAL A 1 117 ? 2.342 12.461 8.061 1.00 56.51 95 VAL A CA 1
ATOM 710 C C . VAL A 1 117 ? 3.293 13.329 7.276 1.00 57.06 95 VAL A C 1
ATOM 711 O O . VAL A 1 117 ? 3.549 13.023 6.110 1.00 57.26 95 VAL A O 1
ATOM 715 N N . LYS A 1 118 ? 3.808 14.403 7.898 1.00 56.95 96 LYS A N 1
ATOM 716 C CA . LYS A 1 118 ? 4.627 15.400 7.217 1.00 57.54 96 LYS A CA 1
ATOM 717 C C . LYS A 1 118 ? 6.116 15.445 7.586 1.00 55.73 96 LYS A C 1
ATOM 718 O O . LYS A 1 118 ? 6.928 15.868 6.765 1.00 55.55 96 LYS A O 1
ATOM 724 N N . ARG A 1 119 ? 6.457 15.114 8.835 1.00 54.33 97 ARG A N 1
ATOM 725 C CA . ARG A 1 119 ? 7.779 15.412 9.386 1.00 53.76 97 ARG A CA 1
ATOM 726 C C . ARG A 1 119 ? 8.701 14.213 9.358 1.00 52.24 97 ARG A C 1
ATOM 727 O O . ARG A 1 119 ? 8.417 13.198 10.030 1.00 51.32 97 ARG A O 1
ATOM 735 N N . LEU A 1 120 ? 9.795 14.339 8.586 1.00 52.04 98 LEU A N 1
ATOM 736 C CA . LEU A 1 120 ? 10.767 13.277 8.353 1.00 50.92 98 LEU A CA 1
ATOM 737 C C . LEU A 1 120 ? 12.177 13.691 8.704 1.00 52.13 98 LEU A C 1
ATOM 738 O O . LEU A 1 120 ? 12.659 14.760 8.282 1.00 52.93 98 LEU A O 1
ATOM 743 N N . ILE A 1 121 ? 12.851 12.844 9.483 1.00 52.52 99 ILE A N 1
ATOM 744 C CA . ILE A 1 121 ? 14.287 12.987 9.777 1.00 52.30 99 ILE A CA 1
ATOM 745 C C . ILE A 1 121 ? 14.930 11.772 9.145 1.00 52.99 99 ILE A C 1
ATOM 746 O O . ILE A 1 121 ? 14.575 10.638 9.486 1.00 52.65 99 ILE A O 1
ATOM 751 N N . PHE A 1 122 ? 15.811 11.992 8.172 1.00 53.68 100 PHE A N 1
ATOM 752 C CA . PHE A 1 122 ? 16.315 10.912 7.359 1.00 54.16 100 PHE A CA 1
ATOM 753 C C . PHE A 1 122 ? 17.853 10.949 7.332 1.00 55.56 100 PHE A C 1
ATOM 754 O O . PHE A 1 122 ? 18.476 11.938 6.880 1.00 55.12 100 PHE A O 1
ATOM 762 N N . VAL A 1 123 ? 18.439 9.865 7.824 1.00 56.08 101 VAL A N 1
ATOM 763 C CA . VAL A 1 123 ? 19.898 9.739 7.933 1.00 57.37 101 VAL A CA 1
ATOM 764 C C . VAL A 1 123 ? 20.429 9.071 6.728 1.00 58.66 101 VAL A C 1
ATOM 765 O O . VAL A 1 123 ? 19.977 7.976 6.379 1.00 58.96 101 VAL A O 1
ATOM 769 N N . LEU A 1 124 ? 21.373 9.740 6.058 1.00 60.48 102 LEU A N 1
ATOM 770 C CA . LEU A 1 124 ? 22.107 9.111 4.971 1.00 62.26 102 LEU A CA 1
ATOM 771 C C . LEU A 1 124 ? 23.570 8.967 5.339 1.00 64.22 102 LEU A C 1
ATOM 772 O O . LEU A 1 124 ? 24.361 9.931 5.290 1.00 63.61 102 LEU A O 1
ATOM 777 N N . SER A 1 125 ? 23.927 7.720 5.630 1.00 65.93 103 SER A N 1
ATOM 778 C CA . SER A 1 125 ? 25.240 7.349 6.105 1.00 69.05 103 SER A CA 1
ATOM 779 C C . SER A 1 125 ? 25.632 6.102 5.363 1.00 71.87 103 SER A C 1
ATOM 780 O O . SER A 1 125 ? 24.839 5.175 5.299 1.00 72.23 103 SER A O 1
ATOM 783 N N . LEU A 1 126 ? 26.840 6.027 4.826 1.00 75.80 104 LEU A N 1
ATOM 784 C CA . LEU A 1 126 ? 27.143 4.901 3.927 1.00 79.32 104 LEU A CA 1
ATOM 785 C C . LEU A 1 126 ? 27.332 3.589 4.654 1.00 81.69 104 LEU A C 1
ATOM 786 O O . LEU A 1 126 ? 27.028 2.533 4.105 1.00 83.65 104 LEU A O 1
ATOM 791 N N . GLY A 1 127 ? 27.883 3.634 5.856 1.00 83.26 105 GLY A N 1
ATOM 792 C CA . GLY A 1 127 ? 28.075 2.412 6.631 1.00 85.43 105 GLY A CA 1
ATOM 793 C C . GLY A 1 127 ? 29.117 1.519 5.995 1.00 89.22 105 GLY A C 1
ATOM 794 O O . GLY A 1 127 ? 30.272 1.931 5.828 1.00 91.56 105 GLY A O 1
ATOM 795 N N . ILE A 1 144 ? 32.424 9.300 -2.765 1.00 103.28 122 ILE A N 1
ATOM 796 C CA . ILE A 1 144 ? 32.059 9.232 -4.200 1.00 104.55 122 ILE A CA 1
ATOM 797 C C . ILE A 1 144 ? 32.159 7.792 -4.786 1.00 106.54 122 ILE A C 1
ATOM 798 O O . ILE A 1 144 ? 32.819 6.919 -4.201 1.00 107.65 122 ILE A O 1
ATOM 803 N N . GLY A 1 145 ? 31.479 7.563 -5.921 1.00 107.13 123 GLY A N 1
ATOM 804 C CA . GLY A 1 145 ? 31.390 6.234 -6.583 1.00 109.31 123 GLY A CA 1
ATOM 805 C C . GLY A 1 145 ? 29.944 5.794 -6.851 1.00 107.35 123 GLY A C 1
ATOM 806 O O . GLY A 1 145 ? 29.002 6.455 -6.418 1.00 104.17 123 GLY A O 1
ATOM 807 N N . GLU A 1 146 ? 29.778 4.663 -7.548 1.00 109.63 124 GLU A N 1
ATOM 808 C CA . GLU A 1 146 ? 28.452 4.174 -8.002 1.00 108.55 124 GLU A CA 1
ATOM 809 C C . GLU A 1 146 ? 27.448 3.809 -6.870 1.00 105.29 124 GLU A C 1
ATOM 810 O O . GLU A 1 146 ? 26.267 4.165 -6.962 1.00 103.34 124 GLU A O 1
ATOM 816 N N . PRO A 1 147 ? 27.903 3.115 -5.794 1.00 104.98 125 PRO A N 1
ATOM 817 C CA . PRO A 1 147 ? 27.022 2.878 -4.624 1.00 101.33 125 PRO A CA 1
ATOM 818 C C . PRO A 1 147 ? 26.473 4.122 -3.944 1.00 97.47 125 PRO A C 1
ATOM 819 O O . PRO A 1 147 ? 25.583 4.005 -3.087 1.00 95.99 125 PRO A O 1
ATOM 823 N N . LEU A 1 148 ? 26.987 5.301 -4.288 1.00 96.49 126 LEU A N 1
ATOM 824 C CA . LEU A 1 148 ? 26.347 6.544 -3.852 1.00 92.85 126 LEU A CA 1
ATOM 825 C C . LEU A 1 148 ? 25.096 6.907 -4.692 1.00 89.94 126 LEU A C 1
ATOM 826 O O . LEU A 1 148 ? 24.319 7.747 -4.256 1.00 87.27 126 LEU A O 1
ATOM 831 N N . LYS A 1 149 ? 24.910 6.315 -5.883 1.00 89.56 127 LYS A N 1
ATOM 832 C CA . LYS A 1 149 ? 23.777 6.727 -6.723 1.00 87.67 127 LYS A CA 1
ATOM 833 C C . LYS A 1 149 ? 22.402 6.548 -6.017 1.00 82.51 127 LYS A C 1
ATOM 834 O O . LYS A 1 149 ? 21.604 7.455 -6.046 1.00 79.66 127 LYS A O 1
ATOM 840 N N . PRO A 1 150 ? 22.151 5.394 -5.379 1.00 79.85 128 PRO A N 1
ATOM 841 C CA . PRO A 1 150 ? 20.914 5.238 -4.636 1.00 76.86 128 PRO A CA 1
ATOM 842 C C . PRO A 1 150 ? 20.767 6.263 -3.530 1.00 73.23 128 PRO A C 1
ATOM 843 O O . PRO A 1 150 ? 19.688 6.774 -3.329 1.00 70.83 128 PRO A O 1
ATOM 847 N N . PHE A 1 151 ? 21.854 6.579 -2.851 1.00 72.14 129 PHE A N 1
ATOM 848 C CA . PHE A 1 151 ? 21.821 7.593 -1.830 1.00 70.52 129 PHE A CA 1
ATOM 849 C C . PHE A 1 151 ? 21.455 8.930 -2.395 1.00 69.01 129 PHE A C 1
ATOM 850 O O . PHE A 1 151 ? 20.689 9.684 -1.768 1.00 67.11 129 PHE A O 1
ATOM 858 N N . ARG A 1 152 ? 22.009 9.249 -3.552 1.00 69.22 130 ARG A N 1
ATOM 859 C CA . ARG A 1 152 ? 21.716 10.539 -4.173 1.00 69.65 130 ARG A CA 1
ATOM 860 C C . ARG A 1 152 ? 20.273 10.572 -4.648 1.00 67.56 130 ARG A C 1
ATOM 861 O O . ARG A 1 152 ? 19.592 11.560 -4.506 1.00 67.25 130 ARG A O 1
ATOM 869 N N . ARG A 1 153 ? 19.817 9.476 -5.214 1.00 66.91 131 ARG A N 1
ATOM 870 C CA . ARG A 1 153 ? 18.458 9.382 -5.653 1.00 66.32 131 ARG A CA 1
ATOM 871 C C . ARG A 1 153 ? 17.481 9.446 -4.454 1.00 63.23 131 ARG A C 1
ATOM 872 O O . ARG A 1 153 ? 16.465 10.137 -4.549 1.00 61.71 131 ARG A O 1
ATOM 880 N N . ALA A 1 154 ? 17.821 8.803 -3.326 1.00 61.47 132 ALA A N 1
ATOM 881 C CA . ALA A 1 154 ? 17.034 8.945 -2.071 1.00 59.29 132 ALA A CA 1
ATOM 882 C C . ALA A 1 154 ? 16.972 10.393 -1.628 1.00 58.59 132 ALA A C 1
ATOM 883 O O . ALA A 1 154 ? 15.898 10.904 -1.408 1.00 57.67 132 ALA A O 1
ATOM 885 N N . ALA A 1 155 ? 18.112 11.067 -1.571 1.00 59.26 133 ALA A N 1
ATOM 886 C CA . ALA A 1 155 ? 18.154 12.473 -1.139 1.00 59.09 133 ALA A CA 1
ATOM 887 C C . ALA A 1 155 ? 17.315 13.372 -2.028 1.00 59.94 133 ALA A C 1
ATOM 888 O O . ALA A 1 155 ? 16.554 14.209 -1.520 1.00 58.27 133 ALA A O 1
ATOM 890 N N . ASP A 1 156 ? 17.490 13.221 -3.351 1.00 61.22 134 ASP A N 1
ATOM 891 C CA . ASP A 1 156 ? 16.747 14.006 -4.317 1.00 62.20 134 ASP A CA 1
ATOM 892 C C . ASP A 1 156 ? 15.237 13.769 -4.180 1.00 61.46 134 ASP A C 1
ATOM 893 O O . ASP A 1 156 ? 14.444 14.696 -4.339 1.00 62.60 134 ASP A O 1
ATOM 898 N N . ALA A 1 157 ? 14.832 12.525 -3.936 1.00 60.25 135 ALA A N 1
ATOM 899 C CA . ALA A 1 157 ? 13.435 12.204 -3.819 1.00 59.65 135 ALA A CA 1
ATOM 900 C C . ALA A 1 157 ? 12.882 12.921 -2.576 1.00 58.65 135 ALA A C 1
ATOM 901 O O . ALA A 1 157 ? 11.803 13.497 -2.617 1.00 60.06 135 ALA A O 1
ATOM 903 N N . ILE A 1 158 ? 13.635 12.894 -1.478 1.00 56.67 136 ILE A N 1
ATOM 904 C CA . ILE A 1 158 ? 13.227 13.562 -0.256 1.00 54.85 136 ILE A CA 1
ATOM 905 C C . ILE A 1 158 ? 13.096 15.056 -0.504 1.00 56.33 136 ILE A C 1
ATOM 906 O O . ILE A 1 158 ? 12.042 15.632 -0.210 1.00 56.02 136 ILE A O 1
ATOM 911 N N . GLU A 1 159 ? 14.099 15.665 -1.154 1.00 57.15 137 GLU A N 1
ATOM 912 C CA . GLU A 1 159 ? 14.046 17.111 -1.427 1.00 58.62 137 GLU A CA 1
ATOM 913 C C . GLU A 1 159 ? 12.923 17.550 -2.331 1.00 59.90 137 GLU A C 1
ATOM 914 O O . GLU A 1 159 ? 12.532 18.706 -2.277 1.00 60.40 137 GLU A O 1
ATOM 920 N N . ALA A 1 160 ? 12.384 16.626 -3.131 1.00 60.42 138 ALA A N 1
ATOM 921 C CA . ALA A 1 160 ? 11.322 16.932 -4.066 1.00 61.70 138 ALA A CA 1
ATOM 922 C C . ALA A 1 160 ? 9.981 16.463 -3.547 1.00 60.59 138 ALA A C 1
ATOM 923 O O . ALA A 1 160 ? 9.015 16.531 -4.259 1.00 62.83 138 ALA A O 1
ATOM 925 N N . SER A 1 161 ? 9.909 16.034 -2.302 1.00 58.70 139 SER A N 1
ATOM 926 C CA . SER A 1 161 ? 8.716 15.381 -1.790 1.00 57.48 139 SER A CA 1
ATOM 927 C C . SER A 1 161 ? 7.610 16.297 -1.292 1.00 58.16 139 SER A C 1
ATOM 928 O O . SER A 1 161 ? 6.487 15.845 -1.139 1.00 57.76 139 SER A O 1
ATOM 931 N N . GLY A 1 162 ? 7.939 17.549 -1.004 1.00 59.18 140 GLY A N 1
ATOM 932 C CA . GLY A 1 162 ? 7.041 18.469 -0.345 1.00 60.81 140 GLY A CA 1
ATOM 933 C C . GLY A 1 162 ? 6.780 18.141 1.127 1.00 60.32 140 GLY A C 1
ATOM 934 O O . GLY A 1 162 ? 5.798 18.619 1.710 1.00 62.38 140 GLY A O 1
ATOM 935 N N . LEU A 1 163 ? 7.622 17.309 1.723 1.00 58.01 141 LEU A N 1
ATOM 936 C CA . LEU A 1 163 ? 7.477 16.930 3.113 1.00 57.33 141 LEU A CA 1
ATOM 937 C C . LEU A 1 163 ? 8.296 17.907 3.935 1.00 57.57 141 LEU A C 1
ATOM 938 O O . LEU A 1 163 ? 9.139 18.601 3.414 1.00 58.19 141 LEU A O 1
ATOM 943 N N . GLU A 1 164 ? 8.052 17.923 5.237 1.00 58.07 142 GLU A N 1
ATOM 944 C CA . GLU A 1 164 ? 8.832 18.736 6.157 1.00 59.48 142 GLU A CA 1
ATOM 945 C C . GLU A 1 164 ? 10.039 17.888 6.568 1.00 57.33 142 GLU A C 1
ATOM 946 O O . GLU A 1 164 ? 9.975 17.151 7.552 1.00 57.63 142 GLU A O 1
ATOM 952 N N . TYR A 1 165 ? 11.111 17.967 5.791 1.00 55.45 143 TYR A N 1
ATOM 953 C CA . TYR A 1 165 ? 12.225 17.042 5.935 1.00 54.31 143 TYR A CA 1
ATOM 954 C C . TYR A 1 165 ? 13.434 17.665 6.581 1.00 54.48 143 TYR A C 1
ATOM 955 O O . TYR A 1 165 ? 13.619 18.849 6.557 1.00 56.68 143 TYR A O 1
ATOM 964 N N . THR A 1 166 ? 14.239 16.831 7.201 1.00 54.02 144 THR A N 1
ATOM 965 C CA . THR A 1 166 ? 15.600 17.167 7.518 1.00 54.90 144 THR A CA 1
ATOM 966 C C . THR A 1 166 ? 16.425 15.949 7.099 1.00 54.96 144 THR A C 1
ATOM 967 O O . THR A 1 166 ? 16.158 14.834 7.549 1.00 54.42 144 THR A O 1
ATOM 971 N N . ILE A 1 167 ? 17.395 16.152 6.213 1.00 55.43 145 ILE A N 1
ATOM 972 C CA . ILE A 1 167 ? 18.310 15.087 5.804 1.00 54.72 145 ILE A CA 1
ATOM 973 C C . ILE A 1 167 ? 19.564 15.322 6.610 1.00 55.39 145 ILE A C 1
ATOM 974 O O . ILE A 1 167 ? 20.035 16.449 6.718 1.00 56.75 145 ILE A O 1
ATOM 979 N N . LEU A 1 168 ? 20.091 14.254 7.184 1.00 54.63 146 LEU A N 1
ATOM 980 C CA . LEU A 1 168 ? 21.223 14.335 8.054 1.00 55.65 146 LEU A CA 1
ATOM 981 C C . LEU A 1 168 ? 22.288 13.485 7.443 1.00 55.85 146 LEU A C 1
ATOM 982 O O . LEU A 1 168 ? 22.041 12.303 7.135 1.00 55.89 146 LEU A O 1
ATOM 987 N N . ARG A 1 169 ? 23.466 14.092 7.309 1.00 56.82 147 ARG A N 1
ATOM 988 C CA . ARG A 1 169 ? 24.615 13.513 6.613 1.00 57.95 147 ARG A CA 1
ATOM 989 C C . ARG A 1 169 ? 25.815 13.490 7.507 1.00 59.43 147 ARG A C 1
ATOM 990 O O . ARG A 1 169 ? 26.509 14.481 7.596 1.00 60.36 147 ARG A O 1
ATOM 998 N N . PRO A 1 170 ? 26.041 12.369 8.200 1.00 60.22 148 PRO A N 1
ATOM 999 C CA . PRO A 1 170 ? 27.141 12.250 9.140 1.00 62.47 148 PRO A CA 1
ATOM 1000 C C . PRO A 1 170 ? 28.448 11.783 8.560 1.00 64.51 148 PRO A C 1
ATOM 1001 O O . PRO A 1 170 ? 28.468 10.903 7.685 1.00 65.57 148 PRO A O 1
ATOM 1005 N N . ALA A 1 171 ? 29.514 12.356 9.121 1.00 65.33 149 ALA A N 1
ATOM 1006 C CA . ALA A 1 171 ? 30.859 11.989 8.859 1.00 67.85 149 ALA A CA 1
ATOM 1007 C C . ALA A 1 171 ? 31.032 10.576 9.360 1.00 69.30 149 ALA A C 1
ATOM 1008 O O . ALA A 1 171 ? 30.062 9.947 9.786 1.00 66.38 149 ALA A O 1
ATOM 1010 N N . TRP A 1 172 ? 32.260 10.074 9.275 1.00 73.04 150 TRP A N 1
ATOM 1011 C CA A TRP A 1 172 ? 32.586 8.695 9.673 0.50 75.30 150 TRP A CA 1
ATOM 1012 C CA B TRP A 1 172 ? 32.529 8.698 9.656 0.50 75.04 150 TRP A CA 1
ATOM 1013 C C . TRP A 1 172 ? 32.173 8.460 11.128 1.00 74.60 150 TRP A C 1
ATOM 1014 O O . TRP A 1 172 ? 32.580 9.190 12.019 1.00 74.80 150 TRP A O 1
ATOM 1035 N N . LEU A 1 173 ? 31.378 7.430 11.354 1.00 74.29 151 LEU A N 1
ATOM 1036 C CA . LEU A 1 173 ? 30.811 7.189 12.658 1.00 74.45 151 LEU A CA 1
ATOM 1037 C C . LEU A 1 173 ? 31.774 6.511 13.603 1.00 77.78 151 LEU A C 1
ATOM 1038 O O . LEU A 1 173 ? 32.338 5.482 13.265 1.00 80.37 151 LEU A O 1
ATOM 1043 N N . THR A 1 174 ? 31.982 7.112 14.779 1.00 78.95 152 THR A N 1
ATOM 1044 C CA . THR A 1 174 ? 32.617 6.414 15.903 1.00 81.54 152 THR A CA 1
ATOM 1045 C C . THR A 1 174 ? 31.605 6.073 17.009 1.00 81.27 152 THR A C 1
ATOM 1046 O O . THR A 1 174 ? 30.444 6.585 17.040 1.00 77.80 152 THR A O 1
ATOM 1050 N N . ASP A 1 175 ? 32.072 5.213 17.914 1.00 84.08 153 ASP A N 1
ATOM 1051 C CA . ASP A 1 175 ? 31.324 4.804 19.088 1.00 84.81 153 ASP A CA 1
ATOM 1052 C C . ASP A 1 175 ? 31.853 5.496 20.356 1.00 86.57 153 ASP A C 1
ATOM 1053 O O . ASP A 1 175 ? 31.597 5.051 21.480 1.00 87.45 153 ASP A O 1
ATOM 1058 N N . GLU A 1 176 ? 32.563 6.608 20.172 1.00 86.98 154 GLU A N 1
ATOM 1059 C CA . GLU A 1 176 ? 33.022 7.428 21.299 1.00 88.55 154 GLU A CA 1
ATOM 1060 C C . GLU A 1 176 ? 31.842 7.914 22.173 1.00 86.74 154 GLU A C 1
ATOM 1061 O O . GLU A 1 176 ? 30.842 8.382 21.659 1.00 83.04 154 GLU A O 1
ATOM 1067 N N . ASP A 1 177 ? 31.992 7.821 23.497 1.00 89.49 155 ASP A N 1
ATOM 1068 C CA . ASP A 1 177 ? 30.967 8.270 24.452 1.00 88.71 155 ASP A CA 1
ATOM 1069 C C . ASP A 1 177 ? 31.009 9.791 24.639 1.00 88.11 155 ASP A C 1
ATOM 1070 O O . ASP A 1 177 ? 31.335 10.264 25.707 1.00 90.58 155 ASP A O 1
ATOM 1075 N N . ILE A 1 178 ? 30.687 10.544 23.591 1.00 85.12 156 ILE A N 1
ATOM 1076 C CA . ILE A 1 178 ? 30.677 11.999 23.662 1.00 84.98 156 ILE A CA 1
ATOM 1077 C C . ILE A 1 178 ? 29.613 12.609 22.757 1.00 80.77 156 ILE A C 1
ATOM 1078 O O . ILE A 1 178 ? 29.181 11.992 21.792 1.00 77.20 156 ILE A O 1
ATOM 1083 N N . ILE A 1 179 ? 29.204 13.825 23.088 1.00 80.06 157 ILE A N 1
ATOM 1084 C CA . ILE A 1 179 ? 28.323 14.596 22.250 1.00 77.76 157 ILE A CA 1
ATOM 1085 C C . ILE A 1 179 ? 29.087 15.847 21.896 1.00 79.22 157 ILE A C 1
ATOM 1086 O O . ILE A 1 179 ? 29.242 16.726 22.721 1.00 80.85 157 ILE A O 1
ATOM 1091 N N . ASP A 1 180 ? 29.599 15.907 20.669 1.00 78.76 158 ASP A N 1
ATOM 1092 C CA . ASP A 1 180 ? 30.478 17.009 20.245 1.00 80.44 158 ASP A CA 1
ATOM 1093 C C . ASP A 1 180 ? 30.377 17.158 18.724 1.00 78.95 158 ASP A C 1
ATOM 1094 O O . ASP A 1 180 ? 30.913 16.344 17.961 1.00 78.27 158 ASP A O 1
ATOM 1099 N N . TYR A 1 181 ? 29.656 18.176 18.277 1.00 78.52 159 TYR A N 1
ATOM 1100 C CA . TYR A 1 181 ? 29.381 18.292 16.862 1.00 76.96 159 TYR A CA 1
ATOM 1101 C C . TYR A 1 181 ? 29.100 19.703 16.407 1.00 77.55 159 TYR A C 1
ATOM 1102 O O . TYR A 1 181 ? 28.927 20.627 17.219 1.00 79.07 159 TYR A O 1
ATOM 1111 N N . GLU A 1 182 ? 29.121 19.835 15.082 1.00 76.81 160 GLU A N 1
ATOM 1112 C CA . GLU A 1 182 ? 28.824 21.069 14.364 1.00 77.46 160 GLU A CA 1
ATOM 1113 C C . GLU A 1 182 ? 28.257 20.659 13.012 1.00 75.39 160 GLU A C 1
ATOM 1114 O O . GLU A 1 182 ? 28.456 19.532 12.575 1.00 74.94 160 GLU A O 1
ATOM 1120 N 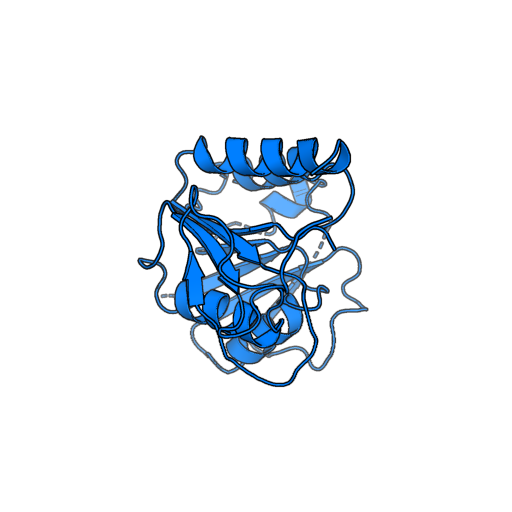N . LEU A 1 183 ? 27.555 21.587 12.373 1.00 75.25 161 LEU A N 1
ATOM 1121 C CA . LEU A 1 183 ? 26.733 21.310 11.234 1.00 73.28 161 LEU A CA 1
ATOM 1122 C C . LEU A 1 183 ? 27.154 22.136 10.048 1.00 74.54 161 LEU A C 1
ATOM 1123 O O . LEU A 1 183 ? 27.503 23.299 10.189 1.00 77.01 161 LEU A O 1
ATOM 1128 N N . THR A 1 184 ? 27.068 21.541 8.869 1.00 73.43 162 THR A N 1
ATOM 1129 C CA . THR A 1 184 ? 27.417 22.207 7.628 1.00 74.01 162 THR A CA 1
ATOM 1130 C C . THR A 1 184 ? 26.216 22.086 6.747 1.00 73.35 162 THR A C 1
ATOM 1131 O O . THR A 1 184 ? 25.491 21.077 6.825 1.00 71.32 162 THR A O 1
ATOM 1135 N N . SER A 1 185 ? 25.987 23.088 5.902 1.00 74.54 163 SER A N 1
ATOM 1136 C CA . SER A 1 185 ? 24.830 23.065 5.017 1.00 73.79 163 SER A CA 1
ATOM 1137 C C . SER A 1 185 ? 25.078 22.243 3.725 1.00 73.30 163 SER A C 1
ATOM 1138 O O . SER A 1 185 ? 26.211 21.774 3.450 1.00 74.51 163 SER A O 1
ATOM 1141 N N . ARG A 1 186 ? 24.017 22.120 2.932 1.00 71.84 164 ARG A N 1
ATOM 1142 C CA . ARG A 1 186 ? 23.949 21.223 1.772 1.00 71.33 164 ARG A CA 1
ATOM 1143 C C . ARG A 1 186 ? 25.100 21.314 0.795 1.00 73.77 164 ARG A C 1
ATOM 1144 O O . ARG A 1 186 ? 25.594 20.302 0.327 1.00 73.86 164 ARG A O 1
ATOM 1152 N N . ASN A 1 187 ? 25.499 22.520 0.443 1.00 76.71 165 ASN A N 1
ATOM 1153 C CA . ASN A 1 187 ? 26.542 22.692 -0.572 1.00 79.36 165 ASN A CA 1
ATOM 1154 C C . ASN A 1 187 ? 27.878 23.103 0.018 1.00 81.25 165 ASN A C 1
ATOM 1155 O O . ASN A 1 187 ? 28.657 23.709 -0.657 1.00 84.00 165 ASN A O 1
ATOM 1160 N N . GLU A 1 188 ? 28.121 22.797 1.289 1.00 81.20 166 GLU A N 1
ATOM 1161 C CA . GLU A 1 188 ? 29.391 23.100 1.940 1.00 82.98 166 GLU A CA 1
ATOM 1162 C C . GLU A 1 188 ? 30.099 21.775 2.073 1.00 81.86 166 GLU A C 1
ATOM 1163 O O . GLU A 1 188 ? 29.448 20.762 2.211 1.00 78.45 166 GLU A O 1
ATOM 1169 N N . PRO A 1 189 ? 31.439 21.785 2.07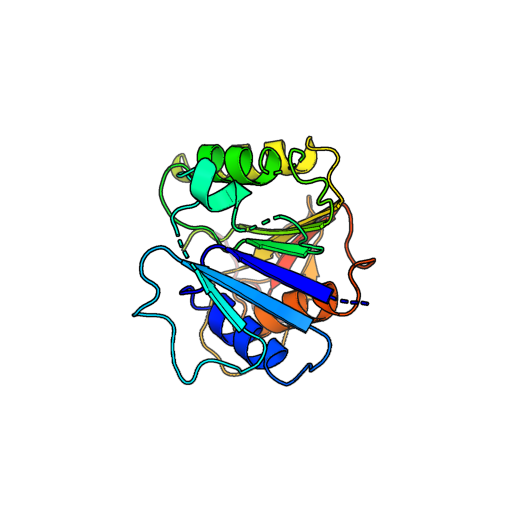8 1.00 83.57 167 PRO A N 1
ATOM 1170 C CA . PRO A 1 189 ? 32.154 20.560 2.410 1.00 83.27 167 PRO A CA 1
ATOM 1171 C C . PRO A 1 189 ? 32.043 20.261 3.904 1.00 82.24 167 PRO A C 1
ATOM 1172 O O . PRO A 1 189 ? 31.843 21.165 4.701 1.00 83.22 167 PRO A O 1
ATOM 1176 N N . PHE A 1 190 ? 32.153 18.992 4.264 1.00 80.92 168 PHE A N 1
ATOM 1177 C CA . PHE A 1 190 ? 32.328 18.590 5.644 1.00 80.67 168 PHE A CA 1
ATOM 1178 C C . PHE A 1 190 ? 33.539 19.327 6.264 1.00 83.59 168 PHE A C 1
ATOM 1179 O O . PHE A 1 190 ? 34.599 19.229 5.724 1.00 85.47 168 PHE A O 1
ATOM 1187 N N . LYS A 1 191 ? 33.363 20.024 7.390 1.00 84.11 169 LYS A N 1
ATOM 1188 C CA . LYS A 1 191 ? 34.463 20.595 8.178 1.00 86.99 169 LYS A CA 1
ATOM 1189 C C . LYS A 1 191 ? 35.187 19.580 9.048 1.00 86.26 169 LYS A C 1
ATOM 1190 O O . LYS A 1 191 ? 36.096 19.952 9.816 1.00 88.89 169 LYS A O 1
ATOM 1196 N N . GLY A 1 192 ? 34.823 18.308 8.949 1.00 82.39 170 GLY A N 1
ATOM 1197 C CA . GLY A 1 192 ? 35.565 17.314 9.708 1.00 82.36 170 GLY A CA 1
ATOM 1198 C C . GLY A 1 192 ? 35.403 15.903 9.228 1.00 80.06 170 GLY A C 1
ATOM 1199 O O . GLY A 1 192 ? 34.568 15.602 8.425 1.00 77.56 170 GLY A O 1
ATOM 1200 N N . THR A 1 193 ? 36.205 15.033 9.788 1.00 81.23 171 THR A N 1
ATOM 1201 C CA . THR A 1 193 ? 36.353 13.668 9.332 1.00 81.72 171 THR A CA 1
ATOM 1202 C C . THR A 1 193 ? 35.428 12.648 9.991 1.00 78.38 171 THR A C 1
ATOM 1203 O O . THR A 1 193 ? 35.078 11.672 9.370 1.00 76.36 171 THR A O 1
ATOM 1207 N N . ILE A 1 194 ? 35.097 12.860 11.272 1.00 77.91 172 ILE A N 1
ATOM 1208 C CA . ILE A 1 194 ? 34.395 11.869 12.092 1.00 76.83 172 ILE A CA 1
ATOM 1209 C C . ILE A 1 194 ? 33.292 12.517 12.937 1.00 75.25 172 ILE A C 1
ATOM 1210 O O . ILE A 1 194 ? 33.259 13.736 13.119 1.00 75.93 172 ILE A O 1
ATOM 1215 N N . VAL A 1 195 ? 32.391 11.691 13.454 1.00 73.45 173 VAL A N 1
ATOM 1216 C CA . VAL A 1 195 ? 31.419 12.138 14.442 1.00 71.46 173 VAL A CA 1
ATOM 1217 C C . VAL A 1 195 ? 30.893 10.944 15.202 1.00 70.71 173 VAL A C 1
ATOM 1218 O O . VAL A 1 195 ? 30.749 9.862 14.645 1.00 69.88 173 VAL A O 1
ATOM 1222 N N . SER A 1 196 ? 30.669 11.126 16.495 1.00 71.02 174 SER A N 1
ATOM 1223 C CA . SER A 1 196 ? 30.119 10.075 17.315 1.00 71.08 174 SER A CA 1
ATOM 1224 C C . SER A 1 196 ? 28.647 9.839 16.971 1.00 67.92 174 SER A C 1
ATOM 1225 O O . SER A 1 196 ? 27.886 10.756 16.647 1.00 65.72 174 SER A O 1
ATOM 1228 N N . ARG A 1 197 ? 28.262 8.582 17.016 1.00 67.87 175 ARG A N 1
ATOM 1229 C CA . ARG A 1 197 ? 26.867 8.208 16.908 1.00 65.38 175 ARG A CA 1
ATOM 1230 C C . ARG A 1 197 ? 26.036 8.915 17.981 1.00 65.74 175 ARG A C 1
ATOM 1231 O O . ARG A 1 197 ? 24.922 9.355 17.733 1.00 64.18 175 ARG A O 1
ATOM 1239 N N . LYS A 1 198 ? 26.581 9.027 19.181 1.00 68.63 176 LYS A N 1
ATOM 1240 C CA . LYS A 1 198 ? 25.860 9.690 20.260 1.00 70.05 176 LYS A CA 1
ATOM 1241 C C . LYS A 1 198 ? 25.582 11.137 19.880 1.00 68.75 176 LYS A C 1
ATOM 1242 O O . LYS A 1 198 ? 24.495 11.659 20.174 1.00 67.90 176 LYS A O 1
ATOM 1248 N N . SER A 1 199 ? 26.518 11.758 19.165 1.00 68.39 177 SER A N 1
ATOM 1249 C CA . SER A 1 199 ? 26.316 13.118 18.705 1.00 68.05 177 SER A CA 1
ATOM 1250 C C . SER A 1 199 ? 25.123 13.182 17.766 1.00 66.02 177 SER A C 1
ATOM 1251 O O . SER A 1 199 ? 24.238 14.043 17.903 1.00 65.13 177 SER A O 1
ATOM 1254 N N . VAL A 1 200 ? 25.088 12.258 16.820 1.00 64.71 178 VAL A N 1
ATOM 1255 C CA . VAL A 1 200 ? 24.047 12.285 15.822 1.00 62.35 178 VAL A CA 1
ATOM 1256 C C . VAL A 1 200 ? 22.705 11.992 16.480 1.00 61.40 178 VAL A C 1
ATOM 1257 O O . VAL A 1 200 ? 21.706 12.609 16.150 1.00 59.45 178 VAL A O 1
ATOM 1261 N N . ALA A 1 201 ? 22.698 11.082 17.441 1.00 62.43 179 ALA A N 1
ATOM 1262 C CA . ALA A 1 201 ? 21.470 10.800 18.197 1.00 62.07 179 ALA A CA 1
ATOM 1263 C C . ALA A 1 201 ? 20.989 12.027 18.952 1.00 62.60 179 ALA A C 1
ATOM 1264 O O . ALA A 1 201 ? 19.788 12.308 18.997 1.00 62.25 179 ALA A O 1
ATOM 1266 N N . ALA A 1 202 ? 21.917 12.767 19.539 1.00 64.84 180 ALA A N 1
ATOM 1267 C CA . ALA A 1 202 ? 21.568 13.995 20.257 1.00 65.07 180 ALA A CA 1
ATOM 1268 C C . ALA A 1 202 ? 20.871 14.979 19.328 1.00 63.44 180 ALA A C 1
ATOM 1269 O O . ALA A 1 202 ? 19.913 15.605 19.709 1.00 64.37 180 ALA A O 1
ATOM 1271 N N . LEU A 1 203 ? 21.355 15.131 18.113 1.00 62.69 181 LEU A N 1
ATOM 1272 C CA . LEU A 1 203 ? 20.697 16.029 17.161 1.00 61.77 181 LEU A CA 1
ATOM 1273 C C . LEU A 1 203 ? 19.284 15.526 16.853 1.00 59.18 181 LEU A C 1
ATOM 1274 O O . LEU A 1 203 ? 18.351 16.282 16.876 1.00 58.66 181 LEU A O 1
ATOM 1279 N N . ILE A 1 204 ? 19.164 14.247 16.539 1.00 57.63 182 ILE A N 1
ATOM 1280 C CA . ILE A 1 204 ? 17.905 13.670 16.167 1.00 56.36 182 ILE A CA 1
ATOM 1281 C C . ILE A 1 204 ? 16.908 13.958 17.287 1.00 58.38 182 ILE A C 1
ATOM 1282 O O . ILE A 1 204 ? 15.836 14.493 17.031 1.00 58.14 182 ILE A O 1
ATOM 1287 N N . THR A 1 205 ? 17.316 13.703 18.530 1.00 60.81 183 THR A N 1
ATOM 1288 C CA . THR A 1 205 ? 16.469 13.915 19.683 1.00 62.83 183 THR A CA 1
ATOM 1289 C C . THR A 1 205 ? 16.073 15.374 19.867 1.00 63.94 183 THR A C 1
ATOM 1290 O O . THR A 1 205 ? 14.913 15.667 20.179 1.00 62.18 183 THR A O 1
ATOM 1294 N N . ASP A 1 206 ? 17.017 16.299 19.670 1.00 65.19 184 ASP A N 1
ATOM 1295 C CA . ASP A 1 206 ? 16.672 17.717 19.713 1.00 66.68 184 ASP A CA 1
ATOM 1296 C C . ASP A 1 206 ? 15.625 18.087 18.655 1.00 64.88 184 ASP A C 1
ATOM 1297 O O . ASP A 1 206 ? 14.745 18.891 18.937 1.00 65.75 184 ASP A O 1
ATOM 1302 N N . ILE A 1 207 ? 15.667 17.453 17.482 1.00 62.69 185 ILE A N 1
ATOM 1303 C CA . ILE A 1 207 ? 14.719 17.779 16.416 1.00 61.79 185 ILE A CA 1
ATOM 1304 C C . ILE A 1 207 ? 13.356 17.167 16.769 1.00 61.54 185 ILE A C 1
ATOM 1305 O O . ILE A 1 207 ? 12.316 17.782 16.621 1.00 61.40 185 ILE A O 1
ATOM 1310 N N . ILE A 1 208 ? 13.373 15.944 17.265 1.00 61.57 186 ILE A N 1
ATOM 1311 C CA . ILE A 1 208 ? 12.157 15.310 17.707 1.00 61.28 186 ILE A CA 1
ATOM 1312 C C . ILE A 1 208 ? 11.516 16.152 18.811 1.00 64.06 186 ILE A C 1
ATOM 1313 O O . ILE A 1 208 ? 10.293 16.375 18.832 1.00 63.76 186 ILE A O 1
ATOM 1318 N N . ASP A 1 209 ? 12.341 16.632 19.726 1.00 66.14 187 ASP A N 1
ATOM 1319 C CA . ASP A 1 209 ? 11.828 17.498 20.785 1.00 69.43 187 ASP A CA 1
ATOM 1320 C C . ASP A 1 209 ? 11.260 18.808 20.257 1.00 69.75 187 ASP A C 1
ATOM 1321 O O . ASP A 1 209 ? 10.244 19.253 20.753 1.00 72.05 187 ASP A O 1
ATOM 1326 N N . LYS A 1 210 ? 11.938 19.437 19.300 1.00 69.17 188 LYS A N 1
ATOM 1327 C CA . LYS A 1 210 ? 11.498 20.698 18.673 1.00 70.38 188 LYS A CA 1
ATOM 1328 C C . LYS A 1 210 ? 11.549 20.536 17.155 1.00 67.88 188 LYS A C 1
ATOM 1329 O O . LYS A 1 210 ? 12.555 20.828 16.517 1.00 66.59 188 LYS A O 1
ATOM 1335 N N . PRO A 1 211 ? 10.467 20.010 16.577 1.00 66.07 189 PRO A N 1
ATOM 1336 C CA . PRO A 1 211 ? 10.495 19.606 15.181 1.00 63.99 189 PRO A CA 1
ATOM 1337 C C . PRO A 1 211 ? 10.406 20.747 14.183 1.00 65.22 189 PRO A C 1
ATOM 1338 O O . PRO A 1 211 ? 10.606 20.539 12.990 1.00 63.71 189 PRO A O 1
ATOM 1342 N N . GLU A 1 212 ? 10.140 21.951 14.651 1.00 69.23 190 GLU A N 1
ATOM 1343 C CA . GLU A 1 212 ? 10.248 23.117 13.789 1.00 72.03 190 GLU A CA 1
ATOM 1344 C C . GLU A 1 212 ? 11.689 23.425 13.393 1.00 72.26 190 GLU A C 1
ATOM 1345 O O . GLU A 1 212 ? 11.929 24.186 12.457 1.00 74.63 190 GLU A O 1
ATOM 1351 N N . LYS A 1 213 ? 12.664 22.858 14.089 1.00 71.42 191 LYS A N 1
ATOM 1352 C CA . LYS A 1 213 ? 14.057 23.139 13.739 1.00 71.27 191 LYS A CA 1
ATOM 1353 C C . LYS A 1 213 ? 14.492 22.310 12.539 1.00 68.62 191 LYS A C 1
ATOM 1354 O O . LYS A 1 213 ? 14.029 21.170 12.321 1.00 66.19 191 LYS A O 1
ATOM 1360 N N . HIS A 1 214 ? 15.402 22.910 11.782 1.00 68.24 192 HIS A N 1
ATOM 1361 C CA . HIS A 1 214 ? 16.045 22.307 10.649 1.00 65.72 192 HIS A CA 1
ATOM 1362 C C . HIS A 1 214 ? 15.123 21.772 9.561 1.00 62.59 192 HIS A C 1
ATOM 1363 O O . HIS A 1 214 ? 15.501 20.845 8.847 1.00 59.17 192 HIS A O 1
ATOM 1370 N N . ILE A 1 215 ? 13.930 22.352 9.413 1.00 62.37 193 ILE A N 1
ATOM 1371 C CA . ILE A 1 215 ? 13.005 21.946 8.340 1.00 61.16 193 ILE A CA 1
ATOM 1372 C C . ILE A 1 215 ? 13.519 22.449 7.002 1.00 61.69 193 ILE A C 1
ATOM 1373 O O . ILE A 1 215 ? 13.912 23.588 6.900 1.00 63.67 193 ILE A O 1
ATOM 1378 N N . GLY A 1 216 ? 13.564 21.572 5.994 1.00 60.51 194 GLY A N 1
ATOM 1379 C CA . GLY A 1 216 ? 14.064 21.928 4.652 1.00 61.14 194 GLY A CA 1
ATOM 1380 C C . GLY A 1 216 ? 15.569 21.888 4.480 1.00 62.23 194 GLY A C 1
ATOM 1381 O O . GLY A 1 216 ? 16.077 22.367 3.484 1.00 62.92 194 GLY A O 1
ATOM 1382 N N . GLU A 1 217 ? 16.291 21.304 5.429 1.00 61.93 195 GLU A N 1
ATOM 1383 C CA . GLU A 1 217 ? 17.758 21.312 5.386 1.00 62.78 195 GLU A CA 1
ATOM 1384 C C . GLU A 1 217 ? 18.370 19.954 5.120 1.00 61.59 195 GLU A C 1
ATOM 1385 O O . GLU A 1 217 ? 17.772 18.918 5.396 1.00 59.11 195 GLU A O 1
ATOM 1391 N N . ASN A 1 218 ? 19.619 19.992 4.652 1.00 63.02 196 ASN A N 1
ATOM 1392 C CA . ASN A 1 218 ? 20.356 18.809 4.269 1.00 62.33 196 ASN A CA 1
ATOM 1393 C C . ASN A 1 218 ? 21.776 19.010 4.809 1.00 64.17 196 ASN A C 1
ATOM 1394 O O . ASN A 1 218 ? 22.643 19.597 4.162 1.00 65.85 196 ASN A O 1
ATOM 1399 N N . ILE A 1 219 ? 21.987 18.504 6.015 1.00 64.16 197 ILE A N 1
ATOM 1400 C CA . ILE A 1 219 ? 23.011 18.983 6.939 1.00 65.10 197 ILE A CA 1
ATOM 1401 C C . ILE A 1 219 ? 24.086 17.937 7.139 1.00 64.11 197 ILE A C 1
ATOM 1402 O O . ILE A 1 219 ? 23.784 16.789 7.471 1.00 61.59 197 ILE A O 1
ATOM 1407 N N . GLY A 1 220 ? 25.347 18.335 6.976 1.00 65.48 198 GLY A N 1
ATOM 1408 C CA . GLY A 1 220 ? 26.464 17.502 7.392 1.00 64.90 198 GLY A CA 1
ATOM 1409 C C . GLY A 1 220 ? 26.718 17.679 8.878 1.00 65.39 198 GLY A C 1
ATOM 1410 O O . GLY A 1 220 ? 26.553 18.784 9.416 1.00 65.49 198 GLY A O 1
ATOM 1411 N N . ILE A 1 221 ? 27.118 16.592 9.543 1.00 64.99 199 ILE A N 1
ATOM 1412 C CA . ILE A 1 221 ? 27.399 16.604 10.973 1.00 65.87 199 ILE A CA 1
ATOM 1413 C C . ILE A 1 221 ? 28.821 16.057 11.200 1.00 68.04 199 ILE A C 1
ATOM 1414 O O . ILE A 1 221 ? 29.119 14.913 10.867 1.00 67.17 199 ILE A O 1
ATOM 1419 N N . ASN A 1 222 ? 29.694 16.879 11.766 1.00 70.51 200 ASN A N 1
ATOM 1420 C CA . ASN A 1 222 ? 31.035 16.420 12.145 1.00 72.93 200 ASN A CA 1
ATOM 1421 C C . ASN A 1 222 ? 31.488 16.904 13.545 1.00 74.92 200 ASN A C 1
ATOM 1422 O O . ASN A 1 222 ? 31.047 17.934 14.026 1.00 74.80 200 ASN A O 1
ATOM 1427 N N . GLN A 1 223 ? 32.397 16.154 14.162 1.00 76.71 201 GLN A N 1
ATOM 1428 C CA . GLN A 1 223 ? 33.047 16.556 15.393 1.00 79.27 201 GLN A CA 1
ATOM 1429 C C . GLN A 1 223 ? 34.005 17.702 15.053 1.00 81.97 201 GLN A C 1
ATOM 1430 O O . GLN A 1 223 ? 34.656 17.655 14.012 1.00 83.35 201 GLN A O 1
ATOM 1436 N N . PRO A 1 224 ? 34.047 18.761 15.871 1.00 83.17 202 PRO A N 1
ATOM 1437 C CA . PRO A 1 224 ? 34.971 19.842 15.565 1.00 85.43 202 PRO A CA 1
ATOM 1438 C C . PRO A 1 224 ? 36.415 19.423 15.742 1.00 87.93 202 PRO A C 1
ATOM 1439 O O . PRO A 1 224 ? 36.708 18.578 16.589 1.00 89.38 202 PRO A O 1
ATOM 1443 N N . GLY A 1 225 ? 37.312 20.039 14.975 1.00 89.36 203 GLY A N 1
ATOM 1444 C CA . GLY A 1 225 ? 38.763 19.798 15.118 1.00 92.03 203 GLY A CA 1
ATOM 1445 C C . GLY A 1 225 ? 39.167 18.379 14.732 1.00 91.22 203 GLY A C 1
ATOM 1446 O O . GLY A 1 225 ? 39.944 17.740 15.415 1.00 93.34 203 GLY A O 1
ATOM 1447 N N . THR A 1 226 ? 38.583 17.862 13.657 1.00 88.48 204 THR A N 1
ATOM 1448 C CA . THR A 1 226 ? 38.941 16.541 13.134 1.00 87.30 204 THR A CA 1
ATOM 1449 C C . THR A 1 226 ? 39.126 16.665 11.630 1.00 87.38 204 THR A C 1
ATOM 1450 O O . THR A 1 226 ? 38.867 15.725 10.864 1.00 85.04 204 THR A O 1
ATOM 1454 N N . ASP A 1 227 ? 39.532 17.859 11.217 1.00 89.50 205 ASP A N 1
ATOM 1455 C CA . ASP A 1 227 ? 39.757 18.149 9.821 1.00 91.02 205 ASP A CA 1
ATOM 1456 C C . ASP A 1 227 ? 40.982 17.300 9.396 1.00 92.68 205 ASP A C 1
ATOM 1457 O O . ASP A 1 227 ? 41.843 17.010 10.215 1.00 93.77 205 ASP A O 1
ATOM 1462 N N . GLY A 1 228 ? 40.979 16.852 8.138 1.00 91.87 206 GL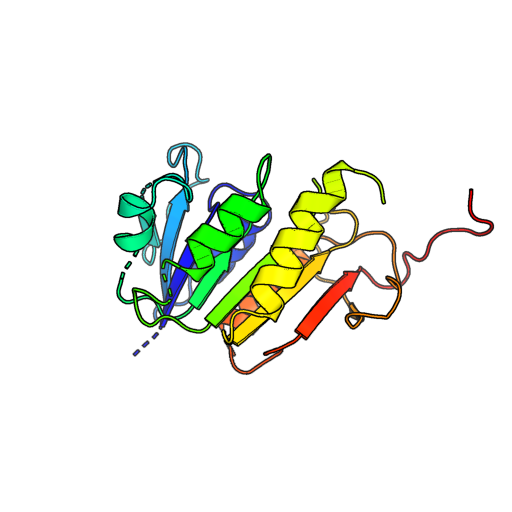Y A N 1
ATOM 1463 C CA . GLY A 1 228 ? 41.957 15.884 7.646 1.00 93.84 206 GLY A CA 1
ATOM 1464 C C . GLY A 1 228 ? 43.257 16.541 7.318 1.00 96.54 206 GLY A C 1
ATOM 1465 O O . GLY A 1 228 ? 43.286 17.719 6.951 1.00 96.82 206 GLY A O 1
ATOM 1466 N N . ASP A 1 229 ? 44.330 15.770 7.447 1.00 99.06 207 ASP A N 1
ATOM 1467 C CA . ASP A 1 229 ? 45.644 16.248 7.144 1.00 101.94 207 ASP A CA 1
ATOM 1468 C C . ASP A 1 229 ? 45.796 16.657 5.677 1.00 101.37 207 ASP A C 1
ATOM 1469 O O . ASP A 1 229 ? 45.131 16.138 4.792 1.00 98.74 207 ASP A O 1
ATOM 1474 N N . LYS A 1 230 ? 46.720 17.579 5.434 1.00 103.65 208 LYS A N 1
ATOM 1475 C CA . LYS A 1 230 ? 47.091 17.945 4.076 1.00 104.12 208 LYS A CA 1
ATOM 1476 C C . LYS A 1 230 ? 48.412 17.314 3.708 1.00 106.58 208 LYS A C 1
ATOM 1477 O O . LYS A 1 230 ? 49.249 17.057 4.572 1.00 108.58 208 LYS A O 1
ATOM 1483 N N . PRO A 1 231 ? 48.594 17.022 2.411 1.00 106.26 209 PRO A N 1
ATOM 1484 C CA . PRO A 1 231 ? 47.671 17.200 1.290 1.00 102.59 209 PRO A CA 1
ATOM 1485 C C . PRO A 1 231 ? 46.723 16.026 1.097 1.00 99.65 209 PRO A C 1
ATOM 1486 O O . PRO A 1 231 ? 46.789 15.031 1.818 1.00 100.44 209 PRO A O 1
ATOM 1490 N N . PHE A 1 232 ? 45.809 16.149 0.140 1.00 96.49 210 PHE A N 1
ATOM 1491 C CA . PHE A 1 232 ? 44.887 15.063 -0.142 1.00 93.14 210 PHE A CA 1
ATOM 1492 C C . PHE A 1 232 ? 45.394 14.061 -1.187 1.00 93.98 210 PHE A C 1
ATOM 1493 O O . PHE A 1 232 ? 46.255 14.392 -2.021 1.00 98.45 210 PHE A O 1
ATOM 1501 N N . PHE A 1 233 ? 44.933 12.825 -1.081 1.00 91.15 211 PHE A N 1
ATOM 1502 C CA . PHE A 1 233 ? 45.292 11.749 -1.985 1.00 94.51 211 PHE A CA 1
ATOM 1503 C C . PHE A 1 233 ? 44.075 10.977 -2.424 1.00 92.15 211 PHE A C 1
ATOM 1504 O O . PHE A 1 233 ? 43.160 10.849 -1.666 1.00 87.85 211 PHE A O 1
#

Nearest PDB structures (foldseek):
  3qvo-assembly1_A  TM=1.005E+00  e=6.711E-39  Shigella flexneri 2a str. 2457T
  3dhn-assembly1_A  TM=8.067E-01  e=6.932E-10  Bacteroides thetaiotaomicron
  6rab-assembly1_A  TM=4.529E-01  e=1.178E-01  Mediterraneibacter gnavus ATCC 29149
  2wpb-assembly1_A  TM=4.452E-01  e=9.266E-02  Escherichia coli
  4bwl-assembly1_D  TM=4.191E-01  e=1.688E-01  Escherichia coli

Solvent-accessible surface area: 10721 Å² total

Secondary structure (DSSP, 8-state):
--EEEEETTTSHHHHHHHHHHTT-TT-EEEEE-SSGGGS-SS--TTEEE---TT-HHHHHH----SEEEEE--STTHHHHHHHHHH--TT---EEEEE------GGGHHHHHHHHHHHTS-SEEEEEEE-EEE--S----EEE-TTS--S-SEEEHHHHHHHHHHHHHSTTTTTTEEEEEE-SS-PPPSS--

Foldseek 3Di:
DAEEEEAQCLDPLNLLLQVVCQPVPPYQYEYEDPCQVNRDDDHRPSYHYYDDLLPLVRLLVSAPHAAYEYDDDDPQLLSSLVSNLVVVVRPHAHYEAEDEHCPDDVCPSVVNSVVCVLVSNGQYAYEYEAAEDQDPDAAKDKDFDPDDDQAHYDYSNNVSVVVNVCSVPVVPRGSTHIYMDGHPHGDDDDDD

CATH classification: 3.40.50.720

Sequence (192 aa):
HKNVLILGAGGQIARHVINQLADKQTIKQTLFARQPAKIHKPYPTNSQIIGDVLNHAALKQAQGQDIVYANLTGEDLDIQANSVIAAKACDVKRLIFVLSLGIGEPLKPFRRAADAIEASGLEYTILRPAWWLTDEDIIDYELTSRNEPFKGTIVSRKSVAALITDIIDKPEKHIGENIGINQPGTDGDKPFF

B-factor: mean 69.95, std 15.22, range [42.91, 121.88]